Protein AF-A0A951KJG9-F1 (afdb_monomer_lite)

Sequence (365 aa):
MRLKTPIVCTVLLSSAVAAAVAQDVPLSPLSPQRLKRLQRDRERQTTRWVNFENRVQSVSNSPQRGFELALFYAVTHDQTRGREAVDWLATHPCDPLQTPAALAWTTDLLSAADRARIPACPPVPEPETPIDSLKAGAFRDPRALYLACEYLIATRPSRRTDLRETAPQFFSQLPVEFLLSLHPDQIEHPDWLTHIAALALVAVDPNLESSQFLQAWAIEDRQMLRDGPGVAYEFLWADPYLPGVGYQNLEPWSYDPSGRLFARANWDANACWISISTRGIEEQNCSPNWRAQPARFGRLNLIPMVRRCEDLPPIDPAQTVVLWRLLPGQSVTYSDGKQRHSEAADAAGLLRLSASARGKVCMSS

Structure (mmCIF, N/CA/C/O backbone):
data_AF-A0A951KJG9-F1
#
_entry.id   AF-A0A951KJG9-F1
#
loop_
_atom_site.group_PDB
_atom_site.id
_atom_site.type_symbol
_atom_site.label_atom_id
_atom_site.label_alt_id
_atom_site.label_comp_id
_atom_site.label_asym_id
_atom_site.label_entity_id
_atom_site.label_seq_id
_atom_site.pdbx_PDB_ins_code
_atom_site.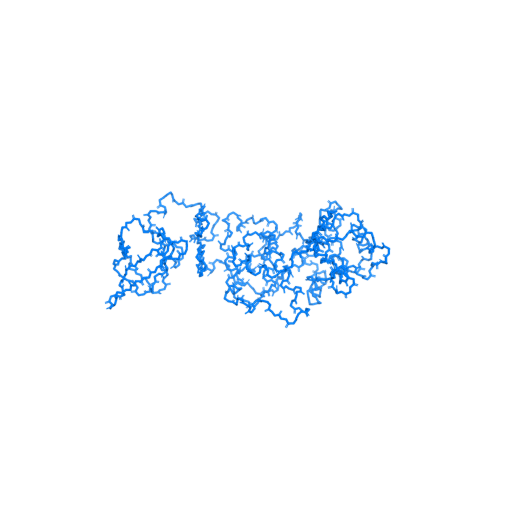Cartn_x
_atom_site.Cartn_y
_atom_site.Cartn_z
_atom_site.occupancy
_atom_site.B_iso_or_equiv
_atom_site.auth_seq_id
_atom_site.auth_comp_id
_atom_site.auth_asym_id
_atom_site.auth_atom_id
_atom_site.pdbx_PDB_model_num
ATOM 1 N N . MET A 1 1 ? -35.708 -56.182 -33.521 1.00 43.97 1 MET A N 1
ATOM 2 C CA . MET A 1 1 ? -34.538 -56.270 -32.621 1.00 43.97 1 MET A CA 1
ATOM 3 C C . MET A 1 1 ? -33.411 -55.427 -33.209 1.00 43.97 1 MET A C 1
ATOM 5 O O . MET A 1 1 ? -32.783 -55.862 -34.160 1.00 43.97 1 MET A O 1
ATOM 9 N N . ARG A 1 2 ? -33.262 -54.180 -32.744 1.00 29.39 2 ARG A N 1
ATOM 10 C CA . ARG A 1 2 ? -32.102 -53.284 -32.939 1.00 29.39 2 ARG A CA 1
ATOM 11 C C . ARG A 1 2 ? -32.368 -52.045 -32.080 1.00 29.39 2 ARG A C 1
ATOM 13 O O . ARG A 1 2 ? -33.197 -51.216 -32.444 1.00 29.39 2 ARG A O 1
ATOM 20 N N . LEU A 1 3 ? -31.735 -51.986 -30.908 1.00 31.42 3 LEU A N 1
ATOM 21 C CA . LEU A 1 3 ? -31.694 -50.780 -30.086 1.00 31.42 3 LEU A CA 1
ATOM 22 C C . LEU A 1 3 ? -30.944 -49.692 -30.867 1.00 31.42 3 LEU A C 1
ATOM 24 O O . LEU A 1 3 ? -29.846 -49.942 -31.360 1.00 31.42 3 LEU A O 1
ATOM 28 N N . LYS A 1 4 ? -31.540 -48.503 -30.990 1.00 31.19 4 LYS A N 1
ATOM 29 C CA . LYS A 1 4 ? -30.839 -47.285 -31.407 1.00 31.19 4 LYS A CA 1
ATOM 30 C C . LYS A 1 4 ? -30.515 -46.479 -30.152 1.00 31.19 4 LYS A C 1
ATOM 32 O O . LYS A 1 4 ? -31.411 -46.040 -29.441 1.00 31.19 4 LYS A O 1
ATOM 37 N N . THR A 1 5 ? -29.224 -46.353 -29.894 1.00 33.94 5 THR A N 1
ATOM 38 C CA . THR A 1 5 ? -28.575 -45.525 -28.875 1.00 33.94 5 THR A CA 1
ATOM 39 C C . THR A 1 5 ? -28.940 -44.046 -29.060 1.00 33.94 5 THR A C 1
ATOM 41 O O . THR A 1 5 ? -29.013 -43.603 -30.210 1.00 33.94 5 THR A O 1
ATOM 44 N N . PRO A 1 6 ? -29.136 -43.251 -27.991 1.00 32.25 6 PRO A N 1
ATOM 45 C CA . PRO A 1 6 ? -29.237 -41.807 -28.130 1.00 32.25 6 PRO A CA 1
ATOM 46 C C . PRO A 1 6 ? -27.842 -41.198 -28.321 1.00 32.25 6 PRO A C 1
ATOM 48 O O . PRO A 1 6 ? -26.872 -41.571 -27.663 1.00 32.25 6 PRO A O 1
ATOM 51 N N . ILE A 1 7 ? -27.770 -40.261 -29.261 1.00 32.03 7 ILE A N 1
ATOM 52 C CA . ILE A 1 7 ? -26.611 -39.426 -29.560 1.00 32.03 7 ILE A CA 1
ATOM 53 C C . ILE A 1 7 ? -26.394 -38.490 -28.367 1.00 32.03 7 ILE A C 1
ATOM 55 O O . ILE A 1 7 ? -27.246 -37.657 -28.061 1.00 32.03 7 ILE A O 1
ATOM 59 N N . VAL A 1 8 ? -25.256 -38.637 -27.690 1.00 30.00 8 VAL A N 1
ATOM 60 C CA . VAL A 1 8 ? -24.757 -37.649 -26.731 1.00 30.00 8 VAL A CA 1
ATOM 61 C C . VAL A 1 8 ? -24.315 -36.430 -27.535 1.00 30.00 8 VAL A C 1
ATOM 63 O O . VAL A 1 8 ? -23.373 -36.495 -28.323 1.00 30.00 8 VAL A O 1
ATOM 66 N N . CYS A 1 9 ? -25.039 -35.327 -27.370 1.00 24.61 9 CYS A N 1
ATOM 67 C CA . CYS A 1 9 ? -24.703 -34.035 -27.947 1.00 24.61 9 CYS A CA 1
ATOM 68 C C . CYS A 1 9 ? -23.589 -33.406 -27.097 1.00 24.61 9 CYS A C 1
ATOM 70 O O . CYS A 1 9 ? -23.850 -32.649 -26.164 1.00 24.61 9 CYS A O 1
ATOM 72 N N . THR A 1 10 ? -22.340 -33.771 -27.379 1.00 27.23 10 THR A N 1
ATOM 73 C CA . THR A 1 10 ? -21.164 -33.094 -26.829 1.00 27.23 10 THR A CA 1
ATOM 74 C C . THR A 1 10 ? -21.111 -31.692 -27.429 1.00 27.23 10 THR A C 1
ATOM 76 O O . THR A 1 10 ? -20.807 -31.524 -28.609 1.00 27.23 10 THR A O 1
ATOM 79 N N . VAL A 1 11 ? -21.450 -30.681 -26.630 1.00 26.23 11 VAL A N 1
ATOM 80 C CA . VAL A 1 11 ? -21.273 -29.273 -26.995 1.00 26.23 11 VAL A CA 1
ATOM 81 C C . VAL A 1 11 ? -19.772 -29.000 -27.093 1.00 26.23 11 VAL A C 1
ATOM 83 O O . VAL A 1 11 ? -19.089 -28.783 -26.097 1.00 26.23 11 VAL A O 1
ATOM 86 N N . LEU A 1 12 ? -19.254 -29.040 -28.319 1.00 26.58 12 LEU A N 1
ATOM 87 C CA . LEU A 1 12 ? -17.978 -28.443 -28.691 1.00 26.58 12 LEU A CA 1
ATOM 88 C C . LEU A 1 12 ? -18.158 -26.920 -28.710 1.00 26.58 12 LEU A C 1
ATOM 90 O O . LEU A 1 12 ? -18.423 -26.329 -29.753 1.00 26.58 12 LEU A O 1
ATOM 94 N N . LEU A 1 13 ? -18.005 -26.276 -27.553 1.00 26.02 13 LEU A N 1
ATOM 95 C CA . LEU A 1 13 ? -17.667 -24.852 -27.487 1.00 26.02 13 LEU A CA 1
ATOM 96 C C . LEU A 1 13 ? -16.174 -24.727 -27.794 1.00 26.02 13 LEU A C 1
ATOM 98 O O . LEU A 1 13 ? -15.324 -24.655 -26.911 1.00 26.02 13 LEU A O 1
ATOM 102 N N . SER A 1 14 ? -15.861 -24.809 -29.085 1.00 24.05 14 SER A N 1
ATOM 103 C CA . SER A 1 14 ? -14.525 -24.563 -29.598 1.00 24.05 14 SER A CA 1
ATOM 104 C C . SER A 1 14 ? -14.342 -23.066 -29.843 1.00 24.05 14 SER A C 1
ATOM 106 O O . SER A 1 14 ? -15.096 -22.454 -30.592 1.00 24.05 14 SER A O 1
ATOM 108 N N . SER A 1 15 ? -13.319 -22.521 -29.185 1.00 35.41 15 SER A N 1
ATOM 109 C CA . SER A 1 15 ? -12.346 -21.584 -29.755 1.00 35.41 15 SER A CA 1
ATOM 110 C C . SER A 1 15 ? -12.888 -20.393 -30.564 1.00 35.41 15 SER A C 1
ATOM 112 O O . SER A 1 15 ? -12.867 -20.376 -31.789 1.00 35.41 15 SER A O 1
ATOM 114 N N . ALA A 1 16 ? -13.236 -19.315 -29.858 1.00 26.83 16 ALA A N 1
ATOM 115 C CA . ALA A 1 16 ? -13.360 -17.986 -30.460 1.00 26.83 16 ALA A CA 1
ATOM 116 C C . ALA A 1 16 ? -12.784 -16.867 -29.575 1.00 26.83 16 ALA A C 1
ATOM 118 O O . ALA A 1 16 ? -13.313 -15.769 -29.570 1.00 26.83 16 ALA A O 1
ATOM 119 N N . VAL A 1 17 ? -11.695 -17.119 -28.837 1.00 31.39 17 VAL A N 1
ATOM 120 C CA . VAL A 1 17 ? -10.827 -16.050 -28.291 1.00 31.39 17 VAL A CA 1
ATOM 121 C C . VAL A 1 17 ? -9.373 -16.542 -28.264 1.00 31.39 17 VAL A C 1
ATOM 123 O O . VAL A 1 17 ? -8.725 -16.625 -27.232 1.00 31.39 17 VAL A O 1
ATOM 126 N N . ALA A 1 18 ? -8.863 -16.948 -29.426 1.00 29.02 18 ALA A N 1
ATOM 127 C CA . ALA A 1 18 ? -7.430 -17.193 -29.639 1.00 29.02 18 ALA A CA 1
ATOM 128 C C . ALA A 1 18 ? -6.847 -16.250 -30.711 1.00 29.02 18 ALA A C 1
ATOM 130 O O . ALA A 1 18 ? -5.738 -16.452 -31.190 1.00 29.02 18 ALA A O 1
ATOM 131 N N . ALA A 1 19 ? -7.591 -15.204 -31.086 1.00 25.50 19 ALA A N 1
ATOM 132 C CA . ALA A 1 19 ? -7.253 -14.298 -32.184 1.00 25.50 19 ALA A CA 1
ATOM 133 C C . ALA A 1 19 ? -7.416 -12.810 -31.816 1.00 25.50 19 ALA A C 1
ATOM 135 O O . ALA A 1 19 ? -7.799 -12.008 -32.658 1.00 25.50 19 ALA A O 1
ATOM 136 N N . ALA A 1 20 ? -7.116 -12.435 -30.568 1.00 26.22 20 ALA A N 1
ATOM 137 C CA . ALA A 1 20 ? -6.990 -11.025 -30.168 1.00 26.22 20 ALA A CA 1
ATOM 138 C C . ALA A 1 20 ? -5.601 -10.667 -29.603 1.00 26.22 20 ALA A C 1
ATOM 140 O O . ALA A 1 20 ? -5.279 -9.497 -29.439 1.00 26.22 20 ALA A O 1
ATOM 141 N N . VAL A 1 21 ? -4.712 -11.646 -29.406 1.00 32.94 21 VAL A N 1
ATOM 142 C CA . VAL A 1 21 ? -3.353 -11.423 -28.866 1.00 32.94 21 VAL A CA 1
ATOM 143 C C . VAL A 1 21 ? -2.357 -10.879 -29.907 1.00 32.94 21 VAL A C 1
ATOM 145 O O . VAL A 1 21 ? -1.147 -10.974 -29.728 1.00 32.94 21 VAL A O 1
ATOM 148 N N . ALA A 1 22 ? -2.854 -10.324 -31.018 1.00 31.11 22 ALA A N 1
ATOM 149 C CA . ALA A 1 22 ? -2.031 -9.875 -32.139 1.00 31.11 22 ALA A CA 1
ATOM 150 C C . ALA A 1 22 ? -2.258 -8.416 -32.580 1.00 31.11 22 ALA A C 1
ATOM 152 O O . ALA A 1 22 ? -1.511 -7.967 -33.449 1.00 31.11 22 ALA A O 1
ATOM 153 N N . GLN A 1 23 ? -3.221 -7.661 -32.023 1.00 32.28 23 GLN A N 1
ATOM 154 C CA . GLN A 1 23 ? -3.463 -6.269 -32.460 1.00 32.28 23 GLN A CA 1
ATOM 155 C C . GLN A 1 23 ? -3.840 -5.231 -31.388 1.00 32.28 23 GLN A C 1
ATOM 157 O O . GLN A 1 23 ? -3.863 -4.051 -31.728 1.00 32.28 23 GLN A O 1
ATOM 162 N N . ASP A 1 24 ? -4.018 -5.584 -30.114 1.00 39.53 24 ASP A N 1
ATOM 163 C CA . ASP A 1 24 ? -4.216 -4.576 -29.065 1.00 39.53 24 ASP A CA 1
ATOM 164 C C . ASP A 1 24 ? -2.903 -4.296 -28.329 1.00 39.53 24 ASP A C 1
ATOM 166 O O . ASP A 1 24 ? -2.225 -5.208 -27.855 1.00 39.53 24 ASP A O 1
ATOM 170 N N . VAL A 1 25 ? -2.516 -3.018 -28.299 1.00 42.66 25 VAL A N 1
ATOM 171 C CA . VAL A 1 25 ? -1.304 -2.496 -27.648 1.00 42.66 25 VAL A CA 1
ATOM 172 C C . VAL A 1 25 ? -1.139 -3.153 -26.271 1.00 42.66 25 VAL A C 1
ATOM 174 O O . VAL A 1 25 ? -2.082 -3.085 -25.475 1.00 42.66 25 VAL A O 1
ATOM 177 N N . PRO A 1 26 ? 0.017 -3.773 -25.955 1.00 52.66 26 PRO A N 1
ATOM 178 C CA . PRO A 1 26 ? 0.187 -4.396 -24.655 1.00 52.66 26 PRO A CA 1
ATOM 179 C C . PRO A 1 26 ? 0.006 -3.325 -23.580 1.00 52.66 26 PRO A C 1
ATOM 181 O O . PRO A 1 26 ? 0.530 -2.215 -23.707 1.00 52.66 26 PRO A O 1
ATOM 184 N N . LEU A 1 27 ? -0.783 -3.652 -22.556 1.00 65.19 27 LEU A N 1
ATOM 185 C CA . LEU A 1 27 ? -1.045 -2.801 -21.402 1.00 65.19 27 LEU A CA 1
ATOM 186 C C . LEU A 1 27 ? 0.298 -2.329 -20.826 1.00 65.19 27 LEU A C 1
ATOM 188 O O . LEU A 1 27 ? 1.013 -3.089 -20.184 1.00 65.19 27 LEU A O 1
ATOM 192 N N . SER A 1 28 ? 0.673 -1.087 -21.133 1.00 77.81 28 SER A N 1
ATOM 193 C CA . SER A 1 28 ? 1.958 -0.521 -20.736 1.00 77.81 28 SER A CA 1
ATOM 194 C C . SER A 1 28 ? 1.753 0.336 -19.495 1.00 77.81 28 SER A C 1
ATOM 196 O O . SER A 1 28 ? 1.057 1.356 -19.573 1.00 77.81 28 SER A O 1
ATOM 198 N N . PRO A 1 29 ? 2.412 0.020 -18.369 1.00 82.12 29 PRO A N 1
ATOM 199 C CA . PRO A 1 29 ? 2.438 0.917 -17.226 1.00 82.12 29 PRO A CA 1
ATOM 200 C C . PRO A 1 29 ? 3.279 2.174 -17.488 1.00 82.12 29 PRO A C 1
ATOM 202 O O . PRO A 1 29 ? 3.424 2.996 -16.594 1.00 82.12 29 PRO A O 1
ATOM 205 N N . LEU A 1 30 ? 3.837 2.393 -18.681 1.00 90.00 30 LEU A N 1
ATOM 206 C CA . LEU A 1 30 ? 4.631 3.579 -19.003 1.00 90.00 30 LEU A CA 1
ATOM 207 C C . LEU A 1 30 ? 3.835 4.553 -19.878 1.00 90.00 30 LEU A C 1
ATOM 209 O O . LEU A 1 30 ? 3.855 4.479 -21.105 1.00 90.00 30 LEU A O 1
ATOM 213 N N . SER A 1 31 ? 3.131 5.491 -19.240 1.00 89.31 31 SER A N 1
ATOM 214 C CA . SER A 1 31 ? 2.456 6.580 -19.956 1.00 89.31 31 SER A CA 1
ATOM 215 C C . SER A 1 31 ? 3.471 7.579 -20.538 1.00 89.31 31 SER A C 1
ATOM 217 O O . SER A 1 31 ? 4.578 7.703 -20.005 1.00 89.31 31 SER A O 1
ATOM 219 N N . PRO A 1 32 ? 3.108 8.378 -21.563 1.00 91.00 32 PRO A N 1
ATOM 220 C CA . PRO A 1 32 ? 3.996 9.416 -22.097 1.00 91.00 32 PRO A CA 1
ATOM 221 C C . PRO A 1 32 ? 4.465 10.425 -21.037 1.00 91.00 32 PRO A C 1
ATOM 223 O O . PRO A 1 32 ? 5.607 10.878 -21.057 1.00 91.00 32 PRO A O 1
ATOM 226 N N . GLN A 1 33 ? 3.592 10.757 -20.079 1.00 91.81 33 GLN A N 1
ATOM 227 C CA . GLN A 1 33 ? 3.932 11.638 -18.959 1.00 91.81 33 GLN A CA 1
ATOM 228 C C . GLN A 1 33 ? 4.970 10.991 -18.033 1.00 91.81 33 GLN A C 1
ATOM 230 O O . GLN A 1 33 ? 5.955 11.639 -17.679 1.00 91.81 33 GLN A O 1
ATOM 235 N N . ARG A 1 34 ? 4.784 9.707 -17.691 1.00 94.38 34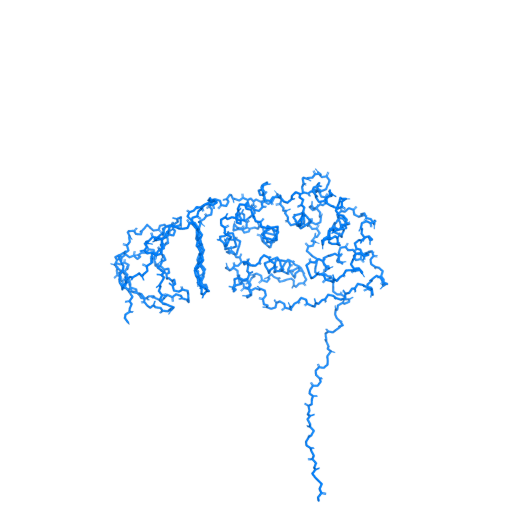 ARG A N 1
ATOM 236 C CA . ARG A 1 34 ? 5.726 8.950 -16.858 1.00 94.38 34 ARG A CA 1
ATOM 237 C C . ARG A 1 34 ? 7.074 8.803 -17.558 1.00 94.38 34 ARG A C 1
ATOM 239 O O . ARG A 1 34 ? 8.088 9.112 -16.948 1.00 94.38 34 ARG A O 1
ATOM 246 N N . LEU A 1 35 ? 7.097 8.453 -18.844 1.00 96.12 35 LEU A N 1
ATOM 247 C CA . LEU A 1 35 ? 8.337 8.382 -19.624 1.00 96.12 35 LEU A CA 1
ATOM 248 C C . LEU A 1 35 ? 9.099 9.714 -19.614 1.00 96.12 35 LEU A C 1
ATOM 250 O O . LEU A 1 35 ? 10.293 9.738 -19.329 1.00 96.12 35 LEU A O 1
ATOM 254 N N . LYS A 1 36 ? 8.404 10.835 -19.838 1.00 96.88 36 LYS A N 1
ATOM 255 C CA . LYS A 1 36 ? 9.021 12.168 -19.794 1.00 96.88 36 LYS A CA 1
ATOM 256 C C . LYS A 1 36 ? 9.608 12.500 -18.417 1.00 96.88 36 LYS A C 1
ATOM 258 O O . LYS A 1 36 ? 10.643 13.161 -18.343 1.00 96.88 36 LYS A O 1
ATOM 263 N N . ARG A 1 37 ? 8.968 12.059 -17.327 1.00 96.94 37 ARG A N 1
ATOM 264 C CA . ARG A 1 37 ? 9.523 12.174 -15.966 1.00 96.94 37 ARG A CA 1
ATOM 265 C C . ARG A 1 37 ? 10.816 11.366 -15.837 1.00 96.94 37 ARG A C 1
ATOM 267 O O . ARG A 1 37 ? 11.824 11.936 -15.439 1.00 96.94 37 ARG A O 1
ATOM 274 N N . LEU A 1 38 ? 10.813 10.095 -16.239 1.00 98.38 38 LEU A N 1
ATOM 275 C CA . LEU A 1 38 ? 11.998 9.227 -16.165 1.00 98.38 38 LEU A CA 1
ATOM 276 C C . LEU A 1 38 ? 13.178 9.773 -16.983 1.00 98.38 38 LEU A C 1
ATOM 278 O O . LEU A 1 38 ? 14.316 9.760 -16.522 1.00 98.38 38 LEU A O 1
ATOM 282 N N . GLN A 1 39 ? 12.909 10.307 -18.177 1.00 98.31 39 GLN A N 1
ATOM 283 C CA . GLN A 1 39 ? 13.920 10.960 -19.013 1.00 98.31 39 GLN A CA 1
ATOM 284 C C . GLN A 1 39 ? 14.532 12.182 -18.318 1.00 98.31 39 GLN A C 1
ATOM 286 O O . GLN A 1 39 ? 15.749 12.344 -18.323 1.00 98.31 39 GLN A O 1
ATOM 291 N N . ARG A 1 40 ? 13.716 13.002 -17.645 1.00 97.88 40 ARG A N 1
ATOM 292 C CA . ARG A 1 40 ? 14.214 14.124 -16.834 1.00 97.88 40 ARG A CA 1
ATOM 293 C C . ARG A 1 40 ? 15.036 13.659 -15.639 1.00 97.88 40 ARG A C 1
ATOM 295 O O . ARG A 1 40 ? 16.029 14.299 -15.309 1.00 97.88 40 ARG A O 1
ATOM 302 N N . ASP A 1 41 ? 14.636 12.572 -14.988 1.00 97.88 41 ASP A N 1
ATOM 303 C CA . ASP A 1 41 ? 15.382 12.013 -13.859 1.00 97.88 41 ASP A CA 1
ATOM 304 C C . ASP A 1 41 ? 16.767 11.510 -14.305 1.00 97.88 41 ASP A C 1
ATOM 306 O O . ASP A 1 41 ? 17.751 11.736 -13.599 1.00 97.88 41 ASP A O 1
ATOM 310 N N . ARG A 1 42 ? 16.867 10.948 -15.518 1.00 98.12 42 ARG A N 1
ATOM 311 C CA . ARG A 1 42 ? 18.144 10.666 -16.190 1.00 98.12 42 ARG A CA 1
ATOM 312 C C . ARG A 1 42 ? 18.944 11.933 -16.478 1.00 98.12 42 ARG A C 1
ATOM 314 O O . ARG A 1 42 ? 20.112 12.004 -16.110 1.00 98.12 42 ARG A O 1
ATOM 321 N N . GLU A 1 43 ? 18.357 12.929 -17.139 1.00 98.06 43 GLU A N 1
ATOM 322 C CA . GLU A 1 43 ? 19.048 14.191 -17.469 1.00 98.06 43 GLU A CA 1
ATOM 323 C C . GLU A 1 43 ? 19.622 14.875 -16.219 1.00 98.06 43 GLU A C 1
ATOM 325 O O . GLU A 1 43 ? 20.707 15.449 -16.257 1.00 98.06 43 GLU A O 1
ATOM 330 N N . ARG A 1 44 ? 18.902 14.777 -15.097 1.00 97.69 44 ARG A N 1
ATOM 331 C CA . ARG A 1 44 ? 19.285 15.338 -13.796 1.00 97.69 44 ARG A CA 1
ATOM 332 C C . ARG A 1 44 ? 20.209 14.446 -12.976 1.00 97.69 44 ARG A C 1
ATOM 334 O O . ARG A 1 44 ? 20.652 14.894 -11.923 1.00 97.69 44 ARG A O 1
ATOM 341 N N . GLN A 1 45 ? 20.469 13.215 -13.419 1.00 98.00 45 GLN A N 1
ATOM 342 C CA . GLN A 1 45 ? 21.266 12.232 -12.683 1.00 98.00 45 GLN A CA 1
ATOM 343 C C . GLN A 1 45 ? 20.759 12.043 -11.245 1.00 98.00 45 GLN A C 1
ATOM 345 O O . GLN A 1 45 ? 21.523 12.088 -10.282 1.00 98.00 45 GLN A O 1
ATOM 350 N N . THR A 1 46 ? 19.443 11.876 -11.081 1.00 97.94 46 THR A N 1
ATOM 351 C CA . THR A 1 46 ? 18.869 11.645 -9.747 1.00 97.94 46 THR A CA 1
ATOM 352 C C . THR A 1 46 ? 19.399 10.343 -9.149 1.00 97.94 46 THR A C 1
ATOM 354 O O . THR A 1 46 ? 19.742 9.409 -9.874 1.00 97.94 46 THR A O 1
ATOM 357 N N . THR A 1 47 ? 19.407 10.230 -7.819 1.00 97.62 47 THR A N 1
ATOM 358 C CA . THR A 1 47 ? 19.847 9.007 -7.125 1.00 97.62 47 THR A CA 1
ATOM 359 C C . THR A 1 47 ? 19.140 7.754 -7.649 1.00 97.62 47 THR A C 1
ATOM 361 O O . THR A 1 47 ? 19.785 6.736 -7.871 1.00 97.62 47 THR A O 1
ATOM 364 N N . ARG A 1 48 ? 17.830 7.832 -7.922 1.00 97.69 48 ARG A N 1
ATOM 365 C CA . ARG A 1 48 ? 17.050 6.705 -8.465 1.00 97.69 48 ARG A CA 1
ATOM 366 C C . ARG A 1 48 ? 17.490 6.310 -9.871 1.00 97.69 48 ARG A C 1
ATOM 368 O O . ARG A 1 48 ? 17.596 5.118 -10.147 1.00 97.69 48 ARG A O 1
ATOM 375 N N . TRP A 1 49 ? 17.786 7.287 -10.734 1.00 98.25 49 TRP A N 1
ATOM 376 C CA . TRP A 1 49 ? 18.382 7.005 -12.040 1.00 98.25 49 TRP A CA 1
ATOM 377 C C . TRP A 1 49 ? 19.738 6.316 -11.883 1.00 98.25 49 TRP A C 1
ATOM 379 O O . TRP A 1 49 ? 19.947 5.267 -12.477 1.00 98.25 49 TRP A O 1
ATOM 389 N N . VAL A 1 50 ? 20.630 6.865 -11.054 1.00 98.50 50 VAL A N 1
ATOM 390 C CA . VAL A 1 50 ? 21.982 6.320 -10.856 1.00 98.50 50 VAL A CA 1
ATOM 391 C C . VAL A 1 50 ? 21.929 4.892 -10.303 1.00 98.50 50 VAL A C 1
ATOM 393 O O . VAL A 1 50 ? 22.631 4.019 -10.807 1.00 98.50 50 VAL A O 1
ATOM 396 N N . ASN A 1 51 ? 21.061 4.612 -9.326 1.00 98.12 51 ASN A N 1
ATOM 397 C CA . ASN A 1 51 ? 20.857 3.256 -8.800 1.00 98.12 51 ASN A CA 1
ATOM 398 C C . ASN A 1 51 ? 20.389 2.293 -9.905 1.00 98.12 51 ASN A C 1
ATOM 400 O O . ASN A 1 51 ? 20.925 1.192 -10.049 1.00 98.12 51 ASN A O 1
ATOM 404 N N . PHE A 1 52 ? 19.410 2.715 -10.712 1.00 98.62 52 PHE A N 1
ATOM 405 C CA . PHE A 1 52 ? 18.883 1.915 -11.815 1.00 98.62 52 PHE A CA 1
ATOM 406 C C . PHE A 1 52 ? 19.920 1.672 -12.919 1.00 98.62 52 PHE A C 1
ATOM 408 O O . PHE A 1 52 ? 20.115 0.532 -13.340 1.00 98.62 52 PHE A O 1
ATOM 415 N N . GLU A 1 53 ? 20.628 2.711 -13.351 1.00 98.56 53 GLU A N 1
ATOM 416 C CA . GLU A 1 53 ? 21.692 2.622 -14.348 1.00 98.56 53 GLU A CA 1
ATOM 417 C C . GLU A 1 53 ? 22.816 1.691 -13.878 1.00 98.56 53 GLU A C 1
ATOM 419 O O . GLU A 1 53 ? 23.195 0.767 -14.602 1.00 98.56 53 GLU A O 1
ATOM 424 N N . ASN A 1 54 ? 23.276 1.851 -12.634 1.00 98.31 54 ASN A N 1
ATOM 425 C CA . ASN A 1 54 ? 24.276 0.970 -12.037 1.00 98.31 54 ASN A CA 1
ATOM 426 C C . ASN A 1 54 ? 23.806 -0.486 -12.028 1.00 98.31 54 ASN A C 1
ATOM 428 O O . ASN A 1 54 ? 24.582 -1.384 -12.361 1.00 98.31 54 ASN A O 1
ATOM 432 N N . ARG A 1 55 ? 22.535 -0.747 -11.700 1.00 97.56 55 ARG A N 1
ATOM 433 C CA . ARG A 1 55 ? 21.967 -2.101 -11.728 1.00 97.56 55 ARG A CA 1
ATOM 434 C C . ARG A 1 55 ? 21.980 -2.700 -13.133 1.00 97.56 55 ARG A C 1
ATOM 436 O O . ARG A 1 55 ? 22.426 -3.834 -13.306 1.00 97.56 55 ARG A O 1
ATOM 443 N N . VAL A 1 56 ? 21.558 -1.937 -14.142 1.00 97.81 56 VAL A N 1
ATOM 444 C CA . VAL A 1 56 ? 21.581 -2.374 -15.548 1.00 97.81 56 VAL A CA 1
ATOM 445 C C . VAL A 1 56 ? 23.009 -2.684 -16.010 1.00 97.81 56 VAL A C 1
ATOM 447 O O . VAL A 1 56 ? 23.222 -3.650 -16.747 1.00 97.81 56 VAL A O 1
ATOM 450 N N . GLN A 1 57 ? 23.998 -1.913 -15.564 1.00 96.44 57 GLN A N 1
ATOM 451 C CA . GLN A 1 57 ? 25.394 -2.100 -15.960 1.00 96.44 57 GLN A CA 1
ATOM 452 C C . GLN A 1 57 ? 26.090 -3.257 -15.229 1.00 96.44 57 GLN A C 1
ATOM 454 O O . GLN A 1 57 ? 26.897 -3.957 -15.839 1.00 96.44 57 GLN A O 1
ATOM 459 N N . SER A 1 58 ? 25.787 -3.473 -13.947 1.00 95.50 58 SER A N 1
ATOM 460 C CA . SER A 1 58 ? 26.560 -4.375 -13.079 1.00 95.50 58 SER A CA 1
ATOM 461 C C . SER A 1 58 ? 25.934 -5.753 -12.844 1.00 95.50 58 SER A C 1
ATOM 463 O O . SER A 1 58 ? 26.659 -6.686 -12.502 1.00 95.50 58 SER A O 1
ATOM 465 N N . VAL A 1 59 ? 24.621 -5.921 -13.047 1.00 94.62 59 VAL A N 1
ATOM 466 C CA . VAL A 1 59 ? 23.900 -7.162 -12.700 1.00 94.62 59 VAL A CA 1
ATOM 467 C C . VAL A 1 59 ? 23.326 -7.840 -13.947 1.00 94.62 59 VAL A C 1
ATOM 469 O O . VAL A 1 59 ? 22.167 -7.649 -14.317 1.00 94.62 59 VAL A O 1
ATOM 472 N N . SER A 1 60 ? 24.136 -8.662 -14.617 1.00 92.50 60 SER A N 1
ATOM 473 C CA . SER A 1 60 ? 23.741 -9.349 -15.858 1.00 92.50 60 SER A CA 1
ATOM 474 C C . SER A 1 60 ? 22.814 -10.554 -15.649 1.00 92.50 60 SER A C 1
ATOM 476 O O . SER A 1 60 ? 22.038 -10.881 -16.542 1.00 92.50 60 SER A O 1
ATOM 478 N N . ASN A 1 61 ? 22.848 -11.190 -14.475 1.00 92.81 61 ASN A N 1
ATOM 479 C CA . ASN A 1 61 ? 22.060 -12.379 -14.124 1.00 92.81 61 ASN A CA 1
ATOM 480 C C . ASN A 1 61 ? 20.809 -12.060 -13.281 1.00 92.81 61 ASN A C 1
ATOM 482 O O . ASN A 1 61 ? 20.339 -12.907 -12.520 1.00 92.81 61 ASN A O 1
ATOM 486 N N . SER A 1 62 ? 20.281 -10.837 -13.383 1.00 94.00 62 SER A N 1
ATOM 487 C CA . SER A 1 62 ? 19.076 -10.436 -12.654 1.00 94.00 62 SER A CA 1
ATOM 488 C C . SER A 1 62 ? 17.864 -11.293 -13.065 1.00 94.00 62 SER A C 1
ATOM 490 O O . SER A 1 62 ? 17.624 -11.478 -14.261 1.00 94.00 62 SER A O 1
ATOM 492 N N . PRO A 1 63 ? 17.021 -11.751 -12.119 1.00 92.19 63 PRO A N 1
ATOM 493 C CA . PRO A 1 63 ? 15.737 -12.374 -12.455 1.00 92.19 63 PRO A CA 1
ATOM 494 C C . PRO A 1 63 ? 14.755 -11.377 -13.097 1.00 92.19 63 PRO A C 1
ATOM 496 O O . PRO A 1 63 ? 13.729 -11.780 -13.637 1.00 92.19 63 PRO A O 1
ATOM 499 N N . GLN A 1 64 ? 15.069 -10.077 -13.028 1.00 94.44 64 GLN A N 1
ATOM 500 C CA . GLN A 1 64 ? 14.284 -8.981 -13.590 1.00 94.44 64 GLN A CA 1
ATOM 501 C C . GLN A 1 64 ? 14.916 -8.399 -14.870 1.00 94.44 64 GLN A C 1
ATOM 503 O O . GLN A 1 64 ? 14.561 -7.306 -15.312 1.00 94.44 64 GLN A O 1
ATOM 508 N N . ARG A 1 65 ? 15.900 -9.099 -15.458 1.00 96.19 65 ARG A N 1
ATOM 509 C CA . ARG A 1 65 ? 16.806 -8.525 -16.461 1.00 96.19 65 ARG A CA 1
ATOM 510 C C . ARG A 1 65 ? 16.098 -8.030 -17.721 1.00 96.19 65 ARG A C 1
ATOM 512 O O . ARG A 1 65 ? 16.427 -6.950 -18.203 1.00 96.19 65 ARG A O 1
ATOM 519 N N . GLY A 1 66 ? 15.130 -8.783 -18.247 1.00 95.38 66 GLY A N 1
ATOM 520 C CA . GLY A 1 66 ? 14.376 -8.366 -19.434 1.00 95.38 66 GLY A CA 1
ATOM 521 C C . GLY A 1 66 ? 13.613 -7.060 -19.212 1.00 95.38 66 GLY A C 1
ATOM 522 O O . GLY A 1 66 ? 13.672 -6.159 -20.048 1.00 95.38 66 GLY A O 1
ATOM 523 N N . PHE A 1 67 ? 12.959 -6.926 -18.055 1.00 96.06 67 PHE A N 1
ATOM 524 C CA . PHE A 1 67 ? 12.252 -5.708 -17.661 1.00 96.06 67 PHE A CA 1
ATOM 525 C C . PHE A 1 67 ? 13.204 -4.523 -17.453 1.00 96.06 67 PHE A C 1
ATOM 527 O O . PHE A 1 67 ? 12.958 -3.435 -17.971 1.00 96.06 67 PHE A O 1
ATOM 534 N N . GLU A 1 68 ? 14.316 -4.738 -16.744 1.00 98.12 68 GLU A N 1
ATOM 535 C CA . GLU A 1 68 ? 15.352 -3.726 -16.504 1.00 98.12 68 GLU A CA 1
ATOM 536 C C . GLU A 1 68 ? 15.905 -3.156 -17.815 1.00 98.12 68 GLU A C 1
ATOM 538 O O . GLU A 1 68 ? 15.949 -1.941 -18.003 1.00 98.12 68 GLU A O 1
ATOM 543 N N . LEU A 1 69 ? 16.290 -4.033 -18.744 1.00 98.38 69 LEU A N 1
ATOM 544 C CA . LEU A 1 69 ? 16.829 -3.647 -20.044 1.00 98.38 69 LEU A CA 1
ATOM 545 C C . LEU A 1 69 ? 15.795 -2.922 -20.909 1.00 98.38 69 LEU A C 1
ATOM 547 O O . LEU A 1 69 ? 16.120 -1.912 -21.533 1.00 98.38 69 LEU A O 1
ATOM 551 N N . ALA A 1 70 ? 14.548 -3.401 -20.923 1.00 98.06 70 ALA A N 1
ATOM 552 C CA . ALA A 1 70 ? 13.471 -2.776 -21.682 1.00 98.06 70 ALA A CA 1
ATOM 553 C C . ALA A 1 70 ? 13.127 -1.375 -21.148 1.00 98.06 70 ALA A C 1
ATOM 555 O O . ALA A 1 70 ? 12.949 -0.446 -21.935 1.00 98.06 70 ALA A O 1
ATOM 556 N N . LEU A 1 71 ? 13.083 -1.191 -19.823 1.00 98.31 71 LEU A N 1
ATOM 557 C CA . LEU A 1 71 ? 12.867 0.127 -19.219 1.00 98.31 71 LEU A CA 1
ATOM 558 C C . LEU A 1 71 ? 14.034 1.072 -19.519 1.00 98.31 71 LEU A C 1
ATOM 560 O O . LEU A 1 71 ? 13.825 2.238 -19.855 1.00 98.31 71 LEU A O 1
ATOM 564 N N . PHE A 1 72 ? 15.267 0.565 -19.433 1.00 98.62 72 PHE A N 1
ATOM 565 C CA . PHE A 1 72 ? 16.459 1.340 -19.760 1.00 98.62 72 PHE A CA 1
ATOM 566 C C . PHE A 1 72 ? 16.430 1.786 -21.221 1.00 98.62 72 PHE A C 1
ATOM 568 O O . PHE A 1 72 ? 16.659 2.962 -21.507 1.00 98.62 72 PHE A O 1
ATOM 575 N N . TYR A 1 73 ? 16.073 0.885 -22.140 1.00 98.62 73 TYR A N 1
ATOM 576 C CA . TYR A 1 73 ? 15.854 1.206 -23.547 1.00 98.62 73 TYR A CA 1
ATOM 577 C C . TYR A 1 73 ? 14.788 2.290 -23.728 1.00 98.62 73 TYR A C 1
ATOM 579 O O . TYR A 1 73 ? 15.055 3.283 -24.397 1.00 98.62 73 TYR A O 1
ATOM 587 N N . ALA A 1 74 ? 13.623 2.160 -23.088 1.00 97.69 74 ALA A N 1
ATOM 588 C CA . ALA A 1 74 ? 12.544 3.138 -23.213 1.00 97.69 74 ALA A CA 1
ATOM 589 C C . ALA A 1 74 ? 12.988 4.561 -22.831 1.00 97.69 74 ALA A C 1
ATOM 591 O O . ALA A 1 74 ? 12.576 5.535 -23.458 1.00 97.69 74 ALA A O 1
ATOM 592 N N . VAL A 1 75 ? 13.846 4.687 -21.814 1.00 98.38 75 VAL A N 1
ATOM 593 C CA . VAL A 1 75 ? 14.336 5.979 -21.309 1.00 98.38 75 VAL A CA 1
ATOM 594 C C . VAL A 1 75 ? 15.540 6.508 -22.095 1.00 98.38 75 VAL A C 1
ATOM 596 O O . VAL A 1 75 ? 15.711 7.725 -22.21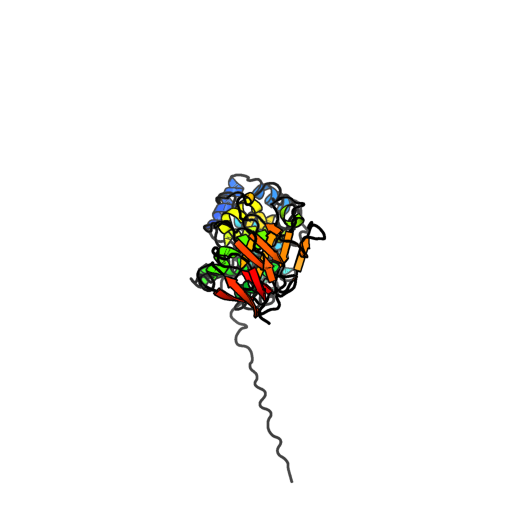2 1.00 98.38 75 VAL A O 1
ATOM 599 N N . THR A 1 76 ? 16.393 5.627 -22.624 1.00 98.44 76 THR A N 1
ATOM 600 C CA . THR A 1 76 ? 17.681 6.013 -23.231 1.00 98.44 76 THR A CA 1
ATOM 601 C C . THR A 1 76 ? 17.739 5.934 -24.746 1.00 98.44 76 THR A C 1
ATOM 603 O O . THR A 1 76 ? 18.576 6.610 -25.343 1.00 98.44 76 THR A O 1
ATOM 606 N N . HIS A 1 77 ? 16.872 5.123 -25.348 1.00 97.50 77 HIS A N 1
ATOM 607 C CA . HIS A 1 77 ? 16.955 4.644 -26.725 1.00 97.50 77 HIS A CA 1
ATOM 608 C C . HIS A 1 77 ? 18.258 3.891 -27.057 1.00 97.50 77 HIS A C 1
ATOM 610 O O . HIS A 1 77 ? 18.653 3.824 -28.223 1.00 97.50 77 HIS A O 1
ATOM 616 N N . ASP A 1 78 ? 18.922 3.291 -26.060 1.00 98.31 78 ASP A N 1
ATOM 617 C CA . ASP A 1 78 ? 20.086 2.424 -26.275 1.00 98.31 78 ASP A CA 1
ATOM 618 C C . ASP A 1 78 ? 19.677 1.115 -26.969 1.00 98.31 78 ASP A C 1
ATOM 620 O O . ASP A 1 78 ? 19.218 0.154 -26.345 1.00 98.31 78 ASP A O 1
ATOM 624 N N . GLN A 1 79 ? 19.875 1.087 -28.286 1.00 97.94 79 GLN A N 1
ATOM 625 C CA . GLN A 1 79 ? 19.540 -0.033 -29.166 1.00 97.94 79 GLN A CA 1
ATOM 626 C C . GLN A 1 79 ? 20.168 -1.360 -28.723 1.00 97.94 79 GLN A C 1
ATOM 628 O O . GLN A 1 79 ? 19.553 -2.413 -28.892 1.00 97.94 79 GLN A O 1
ATOM 633 N N . THR A 1 80 ? 21.365 -1.323 -28.130 1.00 97.88 80 THR A N 1
ATOM 634 C CA . THR A 1 80 ? 22.060 -2.530 -27.663 1.00 97.88 80 THR A CA 1
ATOM 635 C C . THR A 1 80 ? 21.288 -3.154 -26.511 1.00 97.88 80 THR A C 1
ATOM 637 O O . THR A 1 80 ? 20.945 -4.334 -26.554 1.00 97.88 80 THR A O 1
ATOM 640 N N . ARG A 1 81 ? 20.924 -2.341 -25.512 1.00 98.12 81 ARG A N 1
ATOM 641 C CA . ARG A 1 81 ? 20.147 -2.796 -24.349 1.00 98.12 81 ARG A CA 1
ATOM 642 C C . ARG A 1 81 ? 18.737 -3.222 -24.733 1.00 98.12 81 ARG A C 1
ATOM 644 O O . ARG A 1 81 ? 18.248 -4.224 -24.221 1.00 98.12 81 ARG A O 1
ATOM 651 N N . GLY A 1 82 ? 18.114 -2.519 -25.676 1.00 97.94 82 GLY A N 1
ATOM 652 C CA . GLY A 1 82 ? 16.819 -2.919 -26.219 1.00 97.94 82 GLY A CA 1
ATOM 653 C C . GLY A 1 82 ? 16.861 -4.290 -26.904 1.00 97.94 82 GLY A C 1
ATOM 654 O O . GLY A 1 82 ? 15.978 -5.115 -26.679 1.00 97.94 82 GLY A O 1
ATOM 655 N N . ARG A 1 83 ? 17.911 -4.584 -27.684 1.00 97.69 83 ARG A N 1
ATOM 656 C CA . ARG A 1 83 ? 18.106 -5.908 -28.299 1.00 97.69 83 ARG A CA 1
ATOM 657 C C . ARG A 1 83 ? 18.388 -7.002 -27.273 1.00 97.69 83 ARG A C 1
ATOM 659 O O . ARG A 1 83 ? 17.768 -8.057 -27.358 1.00 97.69 83 ARG A O 1
ATOM 666 N N . GLU A 1 84 ? 19.224 -6.730 -26.271 1.00 97.50 84 GLU A N 1
ATOM 667 C CA . GLU A 1 84 ? 19.438 -7.657 -25.150 1.00 97.50 84 GLU A CA 1
ATOM 668 C C . GLU A 1 84 ? 18.116 -7.994 -24.434 1.00 97.50 84 GLU A C 1
ATOM 670 O O . GLU A 1 84 ? 17.897 -9.146 -24.061 1.00 97.50 84 GLU A O 1
ATOM 675 N N . ALA A 1 85 ? 17.209 -7.020 -24.270 1.00 97.38 85 ALA A N 1
ATOM 676 C CA . ALA A 1 85 ? 15.887 -7.261 -23.690 1.00 97.38 85 ALA A CA 1
ATOM 677 C C . ALA A 1 85 ? 15.050 -8.217 -24.554 1.00 97.38 85 ALA A C 1
ATOM 679 O O . ALA A 1 85 ? 14.462 -9.161 -24.029 1.00 97.38 85 ALA A O 1
ATOM 680 N N . VAL A 1 86 ? 15.018 -8.002 -25.874 1.00 96.56 86 VAL A N 1
ATOM 681 C CA . VAL A 1 86 ? 14.303 -8.872 -26.826 1.00 96.56 86 VAL A CA 1
ATOM 682 C C . VAL A 1 86 ? 14.839 -10.305 -26.778 1.00 96.56 86 VAL A C 1
ATOM 684 O O . VAL A 1 86 ? 14.056 -11.251 -26.687 1.00 96.56 86 VAL A O 1
ATOM 687 N N . ASP A 1 87 ? 16.162 -10.476 -26.775 1.00 95.50 87 ASP A N 1
ATOM 688 C CA . ASP A 1 87 ? 16.790 -11.797 -26.678 1.00 95.50 87 ASP A CA 1
ATOM 689 C C . ASP A 1 87 ? 16.490 -12.481 -25.339 1.00 95.50 87 ASP A C 1
ATOM 691 O O . ASP A 1 87 ? 16.234 -13.691 -25.292 1.00 95.50 87 ASP A O 1
ATOM 695 N N . TRP A 1 88 ? 16.460 -11.713 -24.246 1.00 95.44 88 TRP A N 1
ATOM 696 C CA . TRP A 1 88 ? 16.071 -12.222 -22.935 1.00 95.44 88 TRP A CA 1
ATOM 697 C C . TRP A 1 88 ? 14.628 -12.743 -22.950 1.00 95.44 88 TRP A C 1
ATOM 699 O O . TRP A 1 88 ? 14.384 -13.880 -22.546 1.00 95.44 88 TRP A O 1
ATOM 709 N N . LEU A 1 89 ? 13.684 -11.966 -23.493 1.00 93.81 89 LEU A N 1
ATOM 710 C CA . LEU A 1 89 ? 12.270 -12.355 -23.602 1.00 93.81 89 LEU A CA 1
ATOM 711 C C . LEU A 1 89 ? 12.069 -13.615 -24.455 1.00 93.81 89 LEU A C 1
ATOM 713 O O . LEU A 1 89 ? 11.170 -14.403 -24.180 1.00 93.81 89 LEU A O 1
ATOM 717 N N . ALA A 1 90 ? 12.908 -13.829 -25.469 1.00 92.81 90 ALA A N 1
ATOM 718 C CA . ALA A 1 90 ? 12.851 -15.006 -26.334 1.00 92.81 90 ALA A CA 1
ATOM 719 C C . ALA A 1 90 ? 13.440 -16.283 -25.704 1.00 92.81 90 ALA A C 1
ATOM 721 O O . ALA A 1 90 ? 13.299 -17.364 -26.273 1.00 92.81 90 ALA A O 1
ATOM 722 N N . THR A 1 91 ? 14.151 -16.173 -24.580 1.00 91.75 91 THR A N 1
ATOM 723 C CA . THR A 1 91 ? 14.888 -17.290 -23.960 1.00 91.75 91 THR A CA 1
ATOM 724 C C . THR A 1 91 ? 14.392 -17.656 -22.566 1.00 91.75 91 THR A C 1
ATOM 726 O O . THR A 1 91 ? 14.746 -18.719 -22.057 1.00 91.75 91 THR A O 1
ATOM 729 N N . HIS A 1 92 ? 13.552 -16.817 -21.961 1.00 92.06 92 HIS A N 1
ATOM 730 C CA . HIS A 1 92 ? 13.042 -17.011 -20.608 1.00 92.06 92 HIS A CA 1
ATOM 731 C C . HIS A 1 92 ? 11.539 -17.311 -20.618 1.00 92.06 92 HIS A C 1
ATOM 733 O O . HIS A 1 92 ? 10.821 -16.827 -21.495 1.00 92.06 92 HIS A O 1
ATOM 739 N N . PRO A 1 93 ? 11.035 -18.093 -19.644 1.00 90.31 93 PRO A N 1
ATOM 740 C CA . PRO A 1 93 ? 9.600 -18.249 -19.447 1.00 90.31 93 PRO A CA 1
ATOM 741 C C . PRO A 1 93 ? 8.926 -16.884 -19.288 1.00 90.31 93 PRO A C 1
ATOM 743 O O . PRO A 1 93 ? 9.497 -15.987 -18.666 1.00 90.31 93 PRO A O 1
ATOM 746 N N . CYS A 1 94 ? 7.705 -16.735 -19.806 1.00 87.06 94 CYS A N 1
ATOM 747 C CA . CYS A 1 94 ? 6.961 -15.504 -19.570 1.00 87.06 94 CYS A CA 1
ATOM 748 C C . CYS A 1 94 ? 6.698 -15.319 -18.065 1.00 87.06 94 CYS A C 1
ATOM 750 O O . CYS A 1 94 ? 6.125 -16.195 -17.413 1.00 87.06 94 CYS A O 1
ATOM 752 N N . ASP A 1 95 ? 7.064 -14.145 -17.551 1.00 85.94 95 ASP A N 1
ATOM 753 C CA . ASP A 1 95 ? 6.643 -13.649 -16.246 1.00 85.94 95 ASP A CA 1
ATOM 754 C C . ASP A 1 95 ? 5.519 -12.618 -16.461 1.00 85.94 95 ASP A C 1
ATOM 756 O O . ASP A 1 95 ? 5.770 -11.566 -17.062 1.00 85.94 95 ASP A O 1
ATOM 760 N N . PRO A 1 96 ? 4.293 -12.875 -15.966 1.00 80.12 96 PRO A N 1
ATOM 761 C CA . PRO A 1 96 ? 3.167 -11.955 -16.102 1.00 80.12 96 PRO A CA 1
ATOM 762 C C . PRO A 1 96 ? 3.413 -10.537 -15.565 1.00 80.12 96 PRO A C 1
ATOM 764 O O . PRO A 1 96 ? 2.726 -9.622 -16.004 1.00 80.12 96 PRO A O 1
ATOM 767 N N . LEU A 1 97 ? 4.367 -10.344 -14.645 1.00 79.94 97 LEU A N 1
ATOM 768 C CA . LEU A 1 97 ? 4.727 -9.026 -14.102 1.00 79.94 97 LEU A CA 1
ATOM 769 C C . LEU A 1 97 ? 5.685 -8.233 -15.000 1.00 79.94 97 LEU A C 1
ATOM 771 O O . LEU A 1 97 ? 5.759 -7.014 -14.906 1.00 79.94 97 LEU A O 1
ATOM 775 N N . GLN A 1 98 ? 6.465 -8.919 -15.835 1.00 87.94 98 GLN A N 1
ATOM 776 C CA . GLN A 1 98 ? 7.603 -8.318 -16.535 1.00 87.94 98 GLN A CA 1
ATOM 777 C C . GLN A 1 98 ? 7.418 -8.312 -18.043 1.00 87.94 98 GLN A C 1
ATOM 779 O O . GLN A 1 98 ? 7.649 -7.302 -18.710 1.00 87.94 98 GLN A O 1
ATOM 784 N N . THR A 1 99 ? 7.032 -9.465 -18.586 1.00 88.94 99 THR A N 1
ATOM 785 C CA . THR A 1 99 ? 7.024 -9.726 -20.021 1.00 88.94 99 THR A CA 1
ATOM 786 C C . THR A 1 99 ? 6.083 -8.784 -20.777 1.00 88.94 99 THR A C 1
ATOM 788 O O . THR A 1 99 ? 6.536 -8.227 -21.777 1.00 88.94 99 THR A O 1
ATOM 791 N N . PRO A 1 100 ? 4.835 -8.514 -20.331 1.00 86.69 100 PRO A N 1
ATOM 792 C CA . PRO A 1 100 ? 3.947 -7.594 -21.048 1.00 86.69 100 PRO A CA 1
ATOM 793 C C . PRO A 1 100 ? 4.520 -6.176 -21.177 1.00 86.69 100 PRO A C 1
ATOM 795 O O . PRO A 1 100 ? 4.542 -5.617 -22.276 1.00 86.69 100 PRO A O 1
ATOM 798 N N . ALA A 1 101 ? 5.045 -5.621 -20.081 1.00 89.06 101 ALA A N 1
ATOM 799 C CA . ALA A 1 101 ? 5.651 -4.293 -20.068 1.00 89.06 101 ALA A CA 1
ATOM 800 C C . ALA A 1 101 ? 6.914 -4.238 -20.944 1.00 89.06 101 ALA A C 1
ATOM 802 O O . ALA A 1 101 ? 7.052 -3.350 -21.785 1.00 89.06 101 ALA A O 1
ATOM 803 N N . ALA A 1 102 ? 7.803 -5.227 -20.815 1.00 92.94 102 ALA A N 1
ATOM 804 C CA . ALA A 1 102 ? 9.031 -5.291 -21.600 1.00 92.94 102 ALA A CA 1
ATOM 805 C C . ALA A 1 102 ? 8.759 -5.401 -23.113 1.00 92.94 102 ALA A C 1
ATOM 807 O O . ALA A 1 102 ? 9.428 -4.739 -23.911 1.00 92.94 102 ALA A O 1
ATOM 808 N N . LEU A 1 103 ? 7.742 -6.174 -23.517 1.00 91.12 103 LEU A N 1
ATOM 809 C CA . LEU A 1 103 ? 7.294 -6.257 -24.911 1.00 91.12 103 LEU A CA 1
ATOM 810 C C . LEU A 1 103 ? 6.734 -4.924 -25.413 1.00 91.12 103 LEU A C 1
ATOM 812 O O . LEU A 1 103 ? 7.080 -4.491 -26.514 1.00 91.12 103 LEU A O 1
ATOM 816 N N . ALA A 1 104 ? 5.904 -4.251 -24.610 1.00 89.38 104 ALA A N 1
ATOM 817 C CA . ALA A 1 104 ? 5.353 -2.945 -24.969 1.00 89.38 104 ALA A CA 1
ATOM 818 C C . ALA A 1 104 ? 6.454 -1.918 -25.256 1.00 89.38 104 ALA A C 1
ATOM 820 O O . ALA A 1 104 ? 6.359 -1.147 -26.207 1.00 89.38 104 ALA A O 1
ATOM 821 N N . TRP A 1 105 ? 7.516 -1.921 -24.453 1.00 94.31 105 TRP A N 1
ATOM 822 C CA . TRP A 1 105 ? 8.587 -0.928 -24.539 1.00 94.31 105 TRP A CA 1
ATOM 823 C C . TRP A 1 105 ? 9.626 -1.211 -25.620 1.00 94.31 105 TRP A C 1
ATOM 825 O O . TRP A 1 105 ? 10.357 -0.304 -25.997 1.00 94.31 105 TRP A O 1
ATOM 835 N N . THR A 1 106 ? 9.683 -2.442 -26.128 1.00 95.31 106 THR A N 1
ATOM 836 C CA . THR A 1 106 ? 10.626 -2.872 -27.178 1.00 95.31 106 THR A CA 1
ATOM 837 C C . THR A 1 106 ? 9.932 -3.179 -28.504 1.00 95.31 106 THR A C 1
ATOM 839 O O . THR A 1 106 ? 10.520 -3.776 -29.405 1.00 95.31 106 THR A O 1
ATOM 842 N N . THR A 1 107 ? 8.662 -2.784 -28.646 1.00 92.19 107 THR A N 1
ATOM 843 C CA . THR A 1 107 ? 7.817 -3.146 -29.794 1.00 92.19 107 THR A CA 1
ATOM 844 C C . THR A 1 107 ? 8.411 -2.727 -31.142 1.00 92.19 107 THR A C 1
ATOM 846 O O . THR A 1 107 ? 8.232 -3.434 -32.134 1.00 92.19 107 THR A O 1
ATOM 849 N N . ASP A 1 108 ? 9.133 -1.611 -31.179 1.00 94.31 108 ASP A N 1
ATOM 850 C CA . ASP A 1 108 ? 9.825 -1.076 -32.353 1.00 94.31 108 ASP A CA 1
ATOM 851 C C . ASP A 1 108 ? 11.090 -1.863 -32.743 1.00 94.31 108 ASP A C 1
ATOM 853 O O . ASP A 1 108 ? 11.528 -1.786 -33.890 1.00 94.31 108 ASP A O 1
ATOM 857 N N . LEU A 1 109 ? 11.646 -2.668 -31.833 1.00 95.62 109 LEU A N 1
ATOM 858 C CA . LEU A 1 109 ? 12.795 -3.543 -32.093 1.00 95.62 109 LEU A CA 1
ATOM 859 C C . LEU A 1 109 ? 12.389 -4.957 -32.529 1.00 95.62 109 LEU A C 1
ATOM 861 O O . LEU A 1 109 ? 13.187 -5.665 -33.151 1.00 95.62 109 LEU A O 1
ATOM 865 N N . LEU A 1 110 ? 11.162 -5.377 -32.213 1.00 92.94 110 LEU A N 1
ATOM 866 C CA . LEU A 1 110 ? 10.674 -6.735 -32.453 1.00 92.94 110 LEU A CA 1
ATOM 867 C C . LEU A 1 110 ? 10.442 -7.018 -33.943 1.00 92.94 110 LEU A C 1
ATOM 869 O O . LEU A 1 110 ? 9.506 -6.494 -34.552 1.00 92.94 110 LEU A O 1
ATOM 873 N N . SER A 1 111 ? 11.220 -7.944 -34.509 1.00 92.19 111 SER A N 1
ATOM 874 C CA . SER A 1 111 ? 10.930 -8.535 -35.818 1.00 92.19 111 SER A CA 1
ATOM 875 C C . SER A 1 111 ? 9.826 -9.600 -35.729 1.00 92.19 111 SER A C 1
ATOM 877 O O . SER A 1 111 ? 9.481 -10.086 -34.650 1.00 92.19 111 SER A O 1
ATOM 879 N N . ALA A 1 112 ? 9.279 -10.020 -36.875 1.00 89.06 112 ALA A N 1
ATOM 880 C CA . ALA A 1 112 ? 8.323 -11.133 -36.917 1.00 89.06 112 ALA A CA 1
ATOM 881 C C . ALA A 1 112 ? 8.928 -12.448 -36.383 1.00 89.06 112 ALA A C 1
ATOM 883 O O . ALA A 1 112 ? 8.229 -13.228 -35.737 1.00 89.06 112 ALA A O 1
ATOM 884 N N . ALA A 1 113 ? 10.228 -12.670 -36.610 1.00 90.62 113 ALA A N 1
ATOM 885 C CA . ALA A 1 113 ? 10.944 -13.837 -36.102 1.00 90.62 113 ALA A CA 1
ATOM 886 C C . ALA A 1 113 ? 11.106 -13.792 -34.574 1.00 90.62 113 ALA A C 1
ATOM 888 O O . ALA A 1 113 ? 10.938 -14.816 -33.916 1.00 90.62 113 ALA A O 1
ATOM 889 N N . ASP A 1 114 ? 11.364 -12.610 -34.004 1.00 91.94 114 ASP A N 1
ATOM 890 C CA . ASP A 1 114 ? 11.473 -12.436 -32.549 1.00 91.94 114 ASP A CA 1
ATOM 891 C C . ASP A 1 114 ? 10.139 -12.749 -31.867 1.00 91.94 114 ASP A C 1
ATOM 893 O O . ASP A 1 114 ? 10.086 -13.540 -30.926 1.00 91.94 114 ASP A O 1
ATOM 897 N N . ARG A 1 115 ? 9.036 -12.210 -32.403 1.00 87.75 115 ARG A N 1
ATOM 898 C CA . ARG A 1 115 ? 7.682 -12.455 -31.878 1.00 87.75 115 ARG A CA 1
ATOM 899 C C . ARG A 1 115 ? 7.310 -13.936 -31.871 1.00 87.75 115 ARG A C 1
ATOM 901 O O . ARG A 1 115 ? 6.634 -14.375 -30.952 1.00 87.75 115 ARG A O 1
ATOM 908 N N . ALA A 1 116 ? 7.758 -14.701 -32.867 1.00 88.56 116 ALA A N 1
ATOM 909 C CA . ALA A 1 116 ? 7.502 -16.138 -32.941 1.00 88.56 116 ALA A CA 1
ATOM 910 C C . ALA A 1 116 ? 8.310 -16.958 -31.916 1.00 88.56 116 ALA A C 1
ATOM 912 O O . ALA A 1 116 ? 7.923 -18.080 -31.596 1.00 88.56 116 ALA A O 1
ATOM 913 N N . ARG A 1 117 ? 9.434 -16.422 -31.420 1.00 91.69 117 ARG A N 1
ATOM 914 C CA . ARG A 1 117 ? 10.290 -17.076 -30.418 1.00 91.69 117 ARG A CA 1
ATOM 915 C C . ARG A 1 117 ? 9.867 -16.778 -28.982 1.00 91.69 117 ARG A C 1
ATOM 917 O O . ARG A 1 117 ? 10.151 -17.582 -28.101 1.00 91.69 117 ARG A O 1
ATOM 924 N N . ILE A 1 118 ? 9.234 -15.632 -28.743 1.00 89.00 118 ILE A N 1
ATOM 925 C CA . ILE A 1 118 ? 8.782 -15.235 -27.408 1.00 89.00 118 ILE A CA 1
ATOM 926 C C . ILE A 1 118 ? 7.636 -16.160 -26.970 1.00 89.00 118 ILE A C 1
ATOM 928 O O . ILE A 1 118 ? 6.636 -16.273 -27.685 1.00 89.00 118 ILE A O 1
ATOM 932 N N . PRO A 1 119 ? 7.751 -16.835 -25.812 1.00 86.62 119 PRO A N 1
ATOM 933 C CA . PRO A 1 119 ? 6.703 -17.719 -25.335 1.00 86.62 119 PRO A CA 1
ATOM 934 C C . PRO A 1 119 ? 5.433 -16.924 -25.032 1.00 86.62 119 PRO A C 1
ATOM 936 O O . PRO A 1 119 ? 5.480 -15.829 -24.467 1.00 86.62 119 PRO A O 1
ATOM 939 N N . ALA A 1 120 ? 4.282 -17.503 -25.375 1.00 81.38 120 ALA A N 1
ATOM 940 C CA . ALA A 1 120 ? 3.000 -16.926 -25.009 1.00 81.38 120 ALA A CA 1
ATOM 941 C C . ALA A 1 120 ? 2.898 -16.810 -23.483 1.00 81.38 120 ALA A C 1
ATOM 943 O O . ALA A 1 120 ? 3.173 -17.763 -22.748 1.00 81.38 120 ALA A O 1
ATOM 944 N N . CYS A 1 121 ? 2.475 -15.642 -23.011 1.00 77.69 121 CYS A N 1
ATOM 945 C CA . CYS A 1 121 ? 2.169 -15.462 -21.606 1.00 77.69 121 CYS A CA 1
ATOM 946 C C . CYS A 1 121 ? 0.865 -16.178 -21.266 1.00 77.69 121 CYS A C 1
ATOM 948 O O . CYS A 1 121 ? -0.106 -16.036 -22.018 1.00 77.69 121 CYS A O 1
ATOM 950 N N . PRO A 1 122 ? 0.803 -16.923 -20.147 1.00 72.44 122 PRO A N 1
ATOM 951 C CA . PRO A 1 122 ? -0.481 -17.391 -19.658 1.00 72.44 122 PRO A CA 1
ATOM 952 C C . PRO A 1 122 ? -1.389 -16.167 -19.474 1.00 72.44 122 PRO A C 1
ATOM 954 O O . PRO A 1 122 ? -0.913 -15.136 -18.982 1.00 72.44 122 PRO A O 1
ATOM 957 N N . PRO A 1 123 ? -2.663 -16.239 -19.899 1.00 60.66 123 PRO A N 1
ATOM 958 C CA . PRO A 1 123 ? -3.575 -15.123 -19.724 1.00 60.66 123 PRO A CA 1
ATOM 959 C C . PRO A 1 123 ? -3.615 -14.761 -18.241 1.00 60.66 123 PRO A C 1
ATOM 961 O O . PRO A 1 123 ? -3.835 -15.626 -17.388 1.00 60.66 123 PRO A O 1
ATOM 964 N N . VAL A 1 124 ? -3.377 -13.485 -17.932 1.00 56.09 124 VAL A N 1
ATOM 965 C CA . VAL A 1 124 ? -3.693 -12.956 -16.605 1.00 56.09 124 VAL A CA 1
ATOM 966 C C . VAL A 1 124 ? -5.207 -13.124 -16.458 1.00 56.09 124 VAL A C 1
ATOM 968 O O . VAL A 1 124 ? -5.923 -12.672 -17.354 1.00 56.09 124 VAL A O 1
ATOM 971 N N . PRO A 1 125 ? -5.703 -13.828 -15.421 1.00 53.00 125 PRO A N 1
ATOM 972 C CA . PRO A 1 125 ? -7.125 -14.108 -15.288 1.00 53.00 125 PRO A CA 1
ATOM 973 C C . PRO A 1 125 ? -7.927 -12.819 -15.451 1.00 53.00 125 PRO A C 1
ATOM 975 O O . PRO A 1 125 ? -7.590 -11.810 -14.824 1.00 53.00 125 PRO A O 1
ATOM 978 N N . GLU A 1 126 ? -8.938 -12.840 -16.330 1.00 52.94 126 GLU A N 1
ATOM 979 C CA . GLU A 1 126 ? -9.664 -11.620 -16.656 1.00 52.94 126 GLU A CA 1
ATOM 980 C C . GLU A 1 126 ? -10.278 -11.003 -15.386 1.00 52.94 126 GLU A C 1
ATOM 982 O O . GLU A 1 126 ? -10.932 -11.684 -14.589 1.00 52.94 126 GLU A O 1
ATOM 987 N N . PRO A 1 127 ? -10.039 -9.708 -15.164 1.00 50.69 127 PRO A N 1
ATOM 988 C CA . PRO A 1 127 ? -10.177 -9.095 -13.863 1.00 50.69 127 PRO A CA 1
ATOM 989 C C . PRO A 1 127 ? -11.547 -8.460 -13.630 1.00 50.69 127 PRO A C 1
ATOM 991 O O . PRO A 1 127 ? -11.653 -7.321 -13.177 1.00 50.69 127 PRO A O 1
ATOM 994 N N . GLU A 1 128 ? -12.622 -9.208 -13.827 1.00 52.66 128 GLU A N 1
ATOM 995 C CA . GLU A 1 128 ? -13.858 -8.835 -13.125 1.00 52.66 128 GLU A CA 1
ATOM 996 C C . GLU A 1 128 ? -13.680 -8.960 -11.591 1.00 52.66 128 GLU A C 1
ATOM 998 O O . GLU A 1 128 ? -14.491 -8.453 -10.828 1.00 52.66 128 GLU A O 1
ATOM 1003 N N . THR A 1 129 ? -12.561 -9.542 -11.122 1.00 70.62 129 THR A N 1
ATOM 1004 C CA . THR A 1 129 ? -12.301 -9.887 -9.718 1.00 70.62 129 THR A CA 1
ATOM 1005 C C . THR A 1 129 ? -11.227 -9.103 -8.941 1.00 70.62 129 THR A C 1
ATOM 1007 O O . THR A 1 129 ? -11.283 -9.214 -7.724 1.00 70.62 129 THR A O 1
ATOM 1010 N N . PRO A 1 130 ? -10.263 -8.308 -9.467 1.00 81.00 130 PRO A N 1
ATOM 1011 C CA . PRO A 1 130 ? -9.257 -7.654 -8.630 1.00 81.00 130 PRO A CA 1
ATOM 1012 C C . PRO A 1 130 ? -9.854 -6.640 -7.687 1.00 81.00 130 PRO A C 1
ATOM 1014 O O . PRO A 1 130 ? -9.431 -6.586 -6.546 1.00 81.00 130 PRO A O 1
ATOM 1017 N N . ILE A 1 131 ? -10.864 -5.882 -8.112 1.00 86.94 131 ILE A N 1
ATOM 1018 C CA . ILE A 1 131 ? -11.528 -4.935 -7.212 1.00 86.94 131 ILE A CA 1
ATOM 1019 C C . ILE A 1 131 ? -12.193 -5.697 -6.066 1.00 86.94 131 ILE A C 1
ATOM 1021 O O . ILE A 1 131 ? -12.001 -5.344 -4.906 1.00 86.94 131 ILE A O 1
ATOM 1025 N N . ASP A 1 132 ? -12.911 -6.779 -6.366 1.00 87.94 132 ASP A N 1
ATOM 1026 C CA . ASP A 1 132 ? -13.544 -7.606 -5.339 1.00 87.94 132 ASP A CA 1
ATOM 1027 C C . ASP A 1 132 ? -12.531 -8.375 -4.482 1.00 87.94 132 ASP A C 1
ATOM 1029 O O . ASP A 1 132 ? -12.726 -8.517 -3.279 1.00 87.94 132 ASP A O 1
ATOM 1033 N N . SER A 1 133 ? -11.408 -8.798 -5.058 1.00 89.12 133 SER A N 1
ATOM 1034 C CA . SER A 1 133 ? -10.298 -9.447 -4.362 1.00 89.12 133 SER A CA 1
ATOM 1035 C C . SER A 1 133 ? -9.617 -8.474 -3.401 1.00 89.12 133 SER A C 1
ATOM 1037 O O . SER A 1 133 ? -9.426 -8.794 -2.226 1.00 89.12 133 SER A O 1
ATOM 1039 N N . LEU A 1 134 ? -9.335 -7.248 -3.854 1.00 92.19 134 LEU A N 1
ATOM 1040 C CA . LEU A 1 134 ? -8.832 -6.167 -3.013 1.00 92.19 134 LEU A CA 1
ATOM 1041 C C . LEU A 1 134 ? -9.838 -5.859 -1.896 1.00 92.19 134 LEU A C 1
ATOM 1043 O O . LEU A 1 134 ? -9.453 -5.865 -0.731 1.00 92.19 134 LEU A O 1
ATOM 1047 N N . LYS A 1 135 ? -11.132 -5.709 -2.205 1.00 91.31 135 LYS A N 1
ATOM 1048 C CA . LYS A 1 135 ? -12.195 -5.539 -1.194 1.00 91.31 135 LYS A CA 1
ATOM 1049 C C . LYS A 1 135 ? -12.280 -6.712 -0.215 1.00 91.31 135 LYS A C 1
ATOM 1051 O O . LYS A 1 135 ? -12.668 -6.507 0.930 1.00 91.31 135 LYS A O 1
ATOM 1056 N N . ALA A 1 136 ? -11.904 -7.920 -0.631 1.00 89.81 136 ALA A N 1
ATOM 1057 C CA . ALA A 1 136 ? -11.817 -9.110 0.214 1.00 89.81 136 ALA A CA 1
ATOM 1058 C C . ALA A 1 136 ? -10.496 -9.213 1.010 1.00 89.81 136 ALA A C 1
ATOM 1060 O O . ALA A 1 136 ? -10.274 -10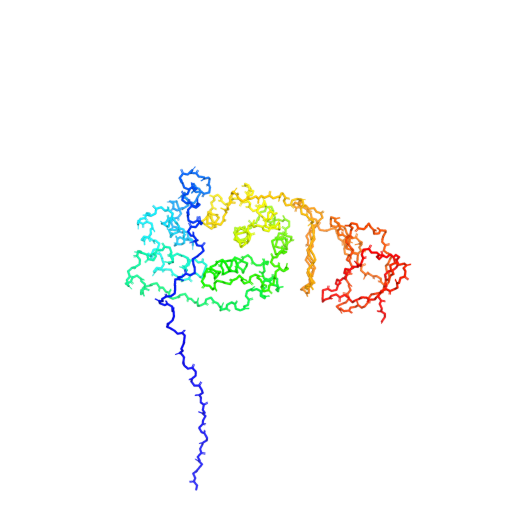.209 1.706 1.00 89.81 136 ALA A O 1
ATOM 1061 N N . GLY A 1 137 ? -9.625 -8.201 0.931 1.00 91.62 137 GLY A N 1
ATOM 1062 C CA . GLY A 1 137 ? -8.380 -8.096 1.693 1.00 91.62 137 GLY A CA 1
ATOM 1063 C C . GLY A 1 137 ? -7.117 -8.519 0.939 1.00 91.62 137 GLY A C 1
ATOM 1064 O O . GLY A 1 137 ? -6.059 -8.610 1.559 1.00 91.62 137 GLY A O 1
ATOM 1065 N N . ALA A 1 138 ? -7.184 -8.779 -0.372 1.00 93.00 138 ALA A N 1
ATOM 1066 C CA . ALA A 1 138 ? -6.002 -9.150 -1.159 1.00 93.00 138 ALA A CA 1
ATOM 1067 C C . ALA A 1 138 ? -4.971 -8.019 -1.289 1.00 93.00 138 ALA A C 1
ATOM 1069 O O . ALA A 1 138 ? -3.837 -8.287 -1.662 1.00 93.00 138 ALA A O 1
ATOM 1070 N N . PHE A 1 139 ? -5.312 -6.779 -0.921 1.00 95.19 139 PHE A N 1
ATOM 1071 C CA . PHE A 1 139 ? -4.341 -5.680 -0.867 1.00 95.19 139 PHE A CA 1
ATOM 1072 C C . PHE A 1 139 ? -3.189 -5.929 0.120 1.00 95.19 139 PHE A C 1
ATOM 1074 O O . PHE A 1 139 ? -2.155 -5.280 0.013 1.00 95.19 139 PHE A O 1
ATOM 1081 N N . ARG A 1 140 ? -3.358 -6.861 1.072 1.00 94.69 140 ARG A N 1
ATOM 1082 C CA . ARG A 1 140 ? -2.304 -7.290 2.003 1.00 94.69 140 ARG A CA 1
ATOM 1083 C C . ARG A 1 140 ? -1.259 -8.201 1.356 1.00 94.69 140 ARG A C 1
ATOM 1085 O O . ARG A 1 140 ? -0.196 -8.381 1.935 1.00 94.69 140 ARG A O 1
ATOM 1092 N N . ASP A 1 141 ? -1.560 -8.798 0.201 1.00 94.94 141 ASP A N 1
ATOM 1093 C CA . ASP A 1 141 ? -0.568 -9.491 -0.622 1.00 94.94 141 ASP A CA 1
ATOM 1094 C C . ASP A 1 141 ? 0.056 -8.470 -1.590 1.00 94.94 141 ASP A C 1
ATOM 1096 O O . ASP A 1 141 ? -0.630 -8.008 -2.511 1.00 94.94 141 ASP A O 1
ATOM 1100 N N . PRO A 1 142 ? 1.345 -8.117 -1.426 1.00 95.12 142 PRO A N 1
ATOM 1101 C CA . PRO A 1 142 ? 2.008 -7.124 -2.265 1.00 95.12 142 PRO A CA 1
ATOM 1102 C C . PRO A 1 142 ? 1.924 -7.437 -3.757 1.00 95.12 142 PRO A C 1
ATOM 1104 O O . PRO A 1 142 ? 1.794 -6.529 -4.579 1.00 95.12 142 PRO A O 1
ATOM 1107 N N . ARG A 1 143 ? 1.950 -8.725 -4.126 1.00 91.62 143 ARG A N 1
ATOM 1108 C CA . ARG A 1 143 ? 1.867 -9.136 -5.529 1.00 91.62 143 ARG A CA 1
ATOM 1109 C C . ARG A 1 143 ? 0.477 -8.881 -6.100 1.00 91.62 143 ARG A C 1
ATOM 1111 O O . ARG A 1 143 ? 0.366 -8.335 -7.198 1.00 91.62 143 ARG A O 1
ATOM 1118 N N . ALA A 1 144 ? -0.568 -9.265 -5.370 1.00 91.56 144 ALA A N 1
ATOM 1119 C CA . ALA A 1 144 ? -1.947 -9.007 -5.769 1.00 91.56 144 ALA A CA 1
ATOM 1120 C C . ALA A 1 144 ? -2.238 -7.503 -5.855 1.00 91.56 144 ALA A C 1
ATOM 1122 O O . ALA A 1 144 ? -2.844 -7.060 -6.833 1.00 91.56 144 ALA A O 1
ATOM 1123 N N . LEU A 1 145 ? -1.761 -6.711 -4.885 1.00 95.44 145 LEU A N 1
ATOM 1124 C CA . LEU A 1 145 ? -1.909 -5.257 -4.910 1.00 95.44 145 LEU A CA 1
ATOM 1125 C C . LEU A 1 145 ? -1.207 -4.639 -6.122 1.00 95.44 145 LEU A C 1
ATOM 1127 O O . LEU A 1 145 ? -1.826 -3.871 -6.855 1.00 95.44 145 LEU A O 1
ATOM 1131 N N . TYR A 1 146 ? 0.052 -5.008 -6.369 1.00 93.50 146 TYR A N 1
ATOM 1132 C CA . TYR A 1 146 ? 0.816 -4.508 -7.508 1.00 93.50 146 TYR A CA 1
ATOM 1133 C C . TYR A 1 146 ? 0.114 -4.789 -8.843 1.00 93.50 146 TYR A C 1
ATOM 1135 O O . TYR A 1 146 ? -0.104 -3.870 -9.633 1.00 93.50 146 TYR A O 1
ATOM 1143 N N . LEU A 1 147 ? -0.301 -6.042 -9.066 1.00 88.19 147 LEU A N 1
ATOM 1144 C CA . LEU A 1 147 ? -1.013 -6.451 -10.281 1.00 88.19 147 LEU A CA 1
ATOM 1145 C C . LEU A 1 147 ? -2.325 -5.682 -10.462 1.00 88.19 147 LEU A C 1
ATOM 1147 O O . LEU A 1 147 ? -2.659 -5.278 -11.575 1.00 88.19 147 LEU A O 1
ATOM 1151 N N . ALA A 1 148 ? -3.063 -5.453 -9.374 1.00 90.25 148 ALA A N 1
ATOM 1152 C CA . ALA A 1 148 ? -4.288 -4.670 -9.423 1.00 90.25 148 ALA A CA 1
ATOM 1153 C C . ALA A 1 148 ? -4.009 -3.198 -9.769 1.00 90.25 148 ALA A C 1
ATOM 1155 O O . ALA A 1 148 ? -4.709 -2.634 -10.610 1.00 90.25 148 ALA A O 1
ATOM 1156 N N . CYS A 1 149 ? -2.976 -2.583 -9.186 1.00 92.81 149 CYS A N 1
ATOM 1157 C CA . CYS A 1 149 ? -2.565 -1.214 -9.509 1.00 92.81 149 CYS A CA 1
ATOM 1158 C C . CYS A 1 149 ? -2.150 -1.079 -10.979 1.00 92.81 149 CYS A C 1
ATOM 1160 O O . CYS A 1 149 ? -2.620 -0.175 -11.672 1.00 92.81 149 CYS A O 1
ATOM 1162 N N . GLU A 1 150 ? -1.323 -1.999 -11.480 1.00 88.31 150 GLU A N 1
ATOM 1163 C CA . GLU A 1 150 ? -0.907 -2.026 -12.883 1.00 88.31 150 GLU A CA 1
ATOM 1164 C C . GLU A 1 150 ? -2.118 -2.147 -13.816 1.00 88.31 150 GLU A C 1
ATOM 1166 O O . GLU A 1 150 ? -2.263 -1.362 -14.758 1.00 88.31 150 GLU A O 1
ATOM 1171 N N . TYR A 1 151 ? -3.041 -3.061 -13.502 1.00 86.00 151 TYR A N 1
ATOM 1172 C CA . TYR A 1 151 ? -4.273 -3.247 -14.260 1.00 86.00 151 TYR A CA 1
ATOM 1173 C C . TYR A 1 151 ? -5.150 -1.983 -14.284 1.00 86.00 151 TYR A C 1
ATOM 1175 O O . TYR A 1 151 ? -5.599 -1.561 -15.355 1.00 86.00 151 TYR A O 1
ATOM 1183 N N . LEU A 1 152 ? -5.373 -1.344 -13.130 1.00 87.44 152 LEU A N 1
ATOM 1184 C CA . LEU A 1 152 ? -6.158 -0.107 -13.025 1.00 87.44 152 LEU A CA 1
ATOM 1185 C C . LEU A 1 152 ? -5.544 1.023 -13.864 1.00 87.44 152 LEU A C 1
ATOM 1187 O O . LEU A 1 152 ? -6.257 1.741 -14.567 1.00 87.44 152 LEU A O 1
ATOM 1191 N N . ILE A 1 153 ? -4.218 1.160 -13.826 1.00 87.94 153 ILE A N 1
ATOM 1192 C CA . ILE A 1 153 ? -3.488 2.201 -14.557 1.00 87.94 153 ILE A CA 1
ATOM 1193 C C . ILE A 1 153 ? -3.525 1.945 -16.064 1.00 87.94 153 ILE A C 1
ATOM 1195 O O . ILE A 1 153 ? -3.764 2.874 -16.838 1.00 87.94 153 ILE A O 1
ATOM 1199 N N . ALA A 1 154 ? -3.306 0.703 -16.490 1.00 81.38 154 ALA A N 1
ATOM 1200 C CA . ALA A 1 154 ? -3.196 0.377 -17.904 1.00 81.38 154 ALA A CA 1
ATOM 1201 C C . ALA A 1 154 ? -4.557 0.308 -18.620 1.00 81.38 154 ALA A C 1
ATOM 1203 O O . ALA A 1 154 ? -4.635 0.600 -19.814 1.00 81.38 154 ALA A O 1
ATOM 1204 N N . THR A 1 155 ? -5.645 -0.030 -17.916 1.00 79.94 155 THR A N 1
ATOM 1205 C CA . THR A 1 155 ? -6.988 -0.111 -18.525 1.00 79.94 155 THR A CA 1
ATOM 1206 C C . THR A 1 155 ? -7.724 1.212 -18.631 1.00 79.94 155 THR A C 1
ATOM 1208 O O . THR A 1 155 ? -8.539 1.386 -19.539 1.00 79.94 155 THR A O 1
ATOM 1211 N N . ARG A 1 156 ? -7.430 2.173 -17.753 1.00 82.38 156 ARG A N 1
ATOM 1212 C CA . ARG A 1 156 ? -8.048 3.502 -17.788 1.00 82.38 156 ARG A CA 1
ATOM 1213 C C . ARG A 1 156 ? -7.961 4.187 -19.166 1.00 82.38 156 ARG A C 1
ATOM 1215 O O . ARG A 1 156 ? -9.002 4.640 -19.650 1.00 82.38 156 ARG A O 1
ATOM 1222 N N . PRO A 1 157 ? -6.793 4.268 -19.842 1.00 77.31 157 PRO A N 1
ATOM 1223 C CA . PRO A 1 157 ? -6.709 4.914 -21.152 1.00 77.31 157 PRO A CA 1
ATOM 1224 C C . PRO A 1 157 ? -7.407 4.126 -22.269 1.00 77.31 157 PRO A C 1
ATOM 1226 O O . PRO A 1 157 ? -7.982 4.747 -23.162 1.00 77.31 157 PRO A O 1
ATOM 1229 N N . SER A 1 158 ? -7.385 2.789 -22.230 1.00 73.75 158 SER A N 1
ATOM 1230 C CA . SER A 1 158 ? -7.975 1.955 -23.287 1.00 73.75 158 SER A CA 1
ATOM 1231 C C . SER A 1 158 ? -9.501 1.905 -23.207 1.00 73.75 158 SER A C 1
ATOM 1233 O O . SER A 1 158 ? -10.171 2.014 -24.231 1.00 73.75 158 SER A O 1
ATOM 1235 N N . ARG A 1 159 ? -10.063 1.811 -21.996 1.00 77.75 159 ARG A N 1
ATOM 1236 C CA . ARG A 1 159 ? -11.517 1.726 -21.775 1.00 77.75 159 ARG A CA 1
ATOM 1237 C C . ARG A 1 159 ? -12.196 3.084 -21.610 1.00 77.75 159 ARG A C 1
ATOM 1239 O O . ARG A 1 159 ? -13.417 3.152 -21.680 1.00 77.75 159 ARG A O 1
ATOM 1246 N N . ARG A 1 160 ? -11.429 4.162 -21.388 1.00 80.12 160 ARG A N 1
ATOM 1247 C CA . ARG A 1 160 ? -11.945 5.500 -21.023 1.00 80.12 160 ARG A CA 1
ATOM 1248 C C . ARG A 1 160 ? -12.904 5.463 -19.825 1.00 80.12 160 ARG A C 1
ATOM 1250 O O . ARG A 1 160 ? -13.788 6.305 -19.704 1.00 80.12 160 ARG A O 1
ATOM 1257 N N . THR A 1 161 ? -12.721 4.486 -18.944 1.00 83.31 161 THR A N 1
ATOM 1258 C CA . THR A 1 161 ? -13.510 4.292 -17.729 1.00 83.31 161 THR A CA 1
ATOM 1259 C C . THR A 1 161 ? -12.556 4.194 -16.559 1.00 83.31 161 THR A C 1
ATOM 1261 O O . THR A 1 161 ? -11.525 3.524 -16.643 1.00 83.31 161 THR A O 1
ATOM 1264 N N . ASP A 1 162 ? -12.899 4.865 -15.468 1.00 88.38 162 ASP A N 1
ATOM 1265 C CA . ASP A 1 162 ? -12.174 4.744 -14.220 1.00 88.38 162 ASP A CA 1
ATOM 1266 C C . ASP A 1 162 ? -12.833 3.672 -13.353 1.00 88.38 162 ASP A C 1
ATOM 1268 O O . ASP A 1 162 ? -13.877 3.885 -12.742 1.00 88.38 162 ASP A O 1
ATOM 1272 N N . LEU A 1 163 ? -12.226 2.487 -13.305 1.00 88.44 163 LEU A N 1
ATOM 1273 C CA . LEU A 1 163 ? -12.792 1.348 -12.582 1.00 88.44 163 LEU A CA 1
ATOM 1274 C C . LEU A 1 163 ? -12.940 1.602 -11.072 1.00 88.44 163 LEU A C 1
ATOM 1276 O O . LEU A 1 163 ? -13.697 0.902 -10.401 1.00 88.44 163 LEU A O 1
ATOM 1280 N N . ARG A 1 164 ? -12.270 2.625 -10.534 1.00 92.12 164 ARG A N 1
ATOM 1281 C CA . ARG A 1 164 ? -12.352 3.001 -9.118 1.00 92.12 164 ARG A CA 1
ATOM 1282 C C . ARG A 1 164 ? -13.692 3.631 -8.759 1.00 92.12 164 ARG A C 1
ATOM 1284 O O . ARG A 1 164 ? -14.124 3.530 -7.614 1.00 92.12 164 ARG A O 1
ATOM 1291 N N . GLU A 1 165 ? -14.389 4.199 -9.742 1.00 91.88 165 GLU A N 1
ATOM 1292 C CA . GLU A 1 165 ? -15.732 4.769 -9.578 1.00 91.88 165 GLU A CA 1
ATOM 1293 C C . GLU A 1 165 ? -16.782 3.711 -9.203 1.00 91.88 165 GLU A C 1
ATOM 1295 O O . GLU A 1 165 ? -17.842 4.053 -8.686 1.00 91.88 165 GLU A O 1
ATOM 1300 N N . THR A 1 166 ? -16.481 2.421 -9.389 1.00 91.00 166 THR A N 1
ATOM 1301 C CA . THR A 1 166 ? -17.347 1.315 -8.943 1.00 91.00 166 THR A CA 1
ATOM 1302 C C . THR A 1 166 ? -17.335 1.113 -7.423 1.00 91.00 166 THR A C 1
ATOM 1304 O O . THR A 1 166 ? -18.273 0.542 -6.869 1.00 91.00 166 THR A O 1
ATOM 1307 N N . ALA A 1 167 ? -16.287 1.580 -6.735 1.00 91.81 167 ALA A N 1
ATOM 1308 C CA . ALA A 1 167 ? -16.118 1.444 -5.290 1.00 91.81 167 ALA A CA 1
ATOM 1309 C C . ALA A 1 167 ? -15.344 2.646 -4.698 1.00 91.81 167 ALA A C 1
ATOM 1311 O O . ALA A 1 167 ? -14.278 2.467 -4.102 1.00 91.81 167 ALA A O 1
ATOM 1312 N N . PRO A 1 168 ? -15.856 3.885 -4.832 1.00 93.94 168 PRO A N 1
ATOM 1313 C CA . PRO A 1 168 ? -15.095 5.100 -4.538 1.00 93.94 168 PRO A CA 1
ATOM 1314 C C . PRO A 1 168 ? -14.678 5.197 -3.068 1.00 93.94 168 PRO A C 1
ATOM 1316 O O . PRO A 1 168 ? -13.548 5.577 -2.771 1.00 93.94 168 PRO A O 1
ATOM 1319 N N . GLN A 1 169 ? -15.553 4.790 -2.141 1.00 92.81 169 GLN A N 1
ATOM 1320 C CA . GLN A 1 169 ? -15.232 4.778 -0.713 1.00 92.81 169 GLN A CA 1
ATOM 1321 C C . GLN A 1 169 ? -14.063 3.833 -0.406 1.00 92.81 169 GLN A C 1
ATOM 1323 O O . GLN A 1 169 ? -13.139 4.227 0.300 1.00 92.81 169 GLN A O 1
ATOM 1328 N N . PHE A 1 170 ? -14.063 2.630 -0.989 1.00 94.00 170 PHE A N 1
ATOM 1329 C CA . PHE A 1 170 ? -12.979 1.664 -0.816 1.00 94.00 170 PHE A CA 1
ATOM 1330 C C . PHE A 1 170 ? -11.646 2.234 -1.315 1.00 94.00 170 PHE A C 1
ATOM 1332 O O . PHE A 1 170 ? -10.682 2.298 -0.560 1.00 94.00 170 PHE A O 1
ATOM 1339 N N . PHE A 1 171 ? -11.598 2.737 -2.553 1.00 95.44 171 PHE A N 1
ATOM 1340 C CA . PHE A 1 171 ? -10.360 3.294 -3.108 1.00 95.44 171 PHE A CA 1
ATOM 1341 C C . PHE A 1 171 ? -9.884 4.561 -2.391 1.00 95.44 171 PHE A C 1
ATOM 1343 O O . PHE A 1 171 ? -8.680 4.784 -2.307 1.00 95.44 171 PHE A O 1
ATOM 1350 N N . SER A 1 172 ? -10.794 5.360 -1.823 1.00 95.69 172 SER A N 1
ATOM 1351 C CA . SER A 1 172 ? -10.415 6.522 -1.010 1.00 95.69 172 SER A CA 1
ATOM 1352 C C . SER A 1 172 ? -9.697 6.135 0.289 1.00 95.69 172 SER A C 1
ATOM 1354 O O . SER A 1 172 ? -8.856 6.894 0.770 1.00 95.69 172 SER A O 1
ATOM 1356 N N . GLN A 1 173 ? -9.991 4.953 0.839 1.00 95.69 173 GLN A N 1
ATOM 1357 C CA . GLN A 1 173 ? -9.432 4.460 2.103 1.00 95.69 173 GLN A CA 1
ATOM 1358 C C . GLN A 1 173 ? -8.259 3.494 1.904 1.00 95.69 173 GLN A C 1
ATOM 1360 O O . GLN A 1 173 ? -7.409 3.383 2.785 1.00 95.69 173 GLN A O 1
ATOM 1365 N N . LEU A 1 174 ? -8.169 2.846 0.739 1.00 97.31 174 LEU A N 1
ATOM 1366 C CA . LEU A 1 174 ? -7.200 1.790 0.451 1.00 97.31 174 LEU A CA 1
ATOM 1367 C C . LEU A 1 174 ? -5.733 2.153 0.767 1.00 97.31 174 LEU A C 1
ATOM 1369 O O . LEU A 1 174 ? -5.069 1.312 1.367 1.00 97.31 174 LEU A O 1
ATOM 1373 N N . PRO A 1 175 ? -5.199 3.355 0.454 1.00 98.19 175 PRO A N 1
ATOM 1374 C CA . PRO A 1 175 ? -3.821 3.694 0.830 1.00 98.19 175 PRO A CA 1
ATOM 1375 C C . PRO A 1 175 ? -3.578 3.676 2.347 1.00 98.19 175 PRO A C 1
ATOM 1377 O O . PRO A 1 175 ? -2.526 3.235 2.805 1.00 98.19 175 PRO A O 1
ATOM 1380 N N . VAL A 1 176 ? -4.572 4.113 3.126 1.00 97.56 176 VAL A N 1
ATOM 1381 C CA . VAL A 1 176 ? -4.532 4.117 4.595 1.00 97.56 176 VAL A CA 1
ATOM 1382 C C . VAL A 1 176 ? -4.704 2.706 5.151 1.00 97.56 176 VAL A C 1
ATOM 1384 O O . VAL A 1 176 ? -3.939 2.315 6.028 1.00 97.56 176 VAL A O 1
ATOM 1387 N N . GLU A 1 177 ? -5.659 1.925 4.631 1.00 96.69 177 GLU A N 1
ATOM 1388 C CA . GLU A 1 177 ? -5.830 0.516 5.018 1.00 96.69 177 GLU A CA 1
ATOM 1389 C C . GLU A 1 177 ? -4.568 -0.298 4.726 1.00 96.69 177 GLU A C 1
ATOM 1391 O O . GLU A 1 177 ? -4.116 -1.046 5.589 1.00 96.69 177 GLU A O 1
ATOM 1396 N N . PHE A 1 178 ? -3.958 -0.119 3.550 1.00 98.19 178 PHE A N 1
ATOM 1397 C CA . PHE A 1 178 ? -2.700 -0.770 3.200 1.00 98.19 178 PHE A CA 1
ATOM 1398 C C . PHE A 1 178 ? -1.601 -0.412 4.204 1.00 98.19 178 PHE A C 1
ATOM 1400 O O . PHE A 1 178 ? -1.024 -1.315 4.808 1.00 98.19 178 PHE A O 1
ATOM 1407 N N . LEU A 1 179 ? -1.368 0.882 4.452 1.00 97.88 179 LEU A N 1
ATOM 1408 C CA . LEU A 1 179 ? -0.320 1.329 5.370 1.00 97.88 179 LEU A CA 1
ATOM 1409 C C . LEU A 1 179 ? -0.539 0.819 6.803 1.00 97.88 179 LEU A C 1
ATOM 1411 O O . LEU A 1 179 ? 0.406 0.392 7.459 1.00 97.88 179 LEU A O 1
ATOM 1415 N N . LEU A 1 180 ? -1.780 0.828 7.295 1.00 97.81 180 LEU A N 1
ATOM 1416 C CA . LEU A 1 180 ? -2.117 0.310 8.624 1.00 97.81 180 LE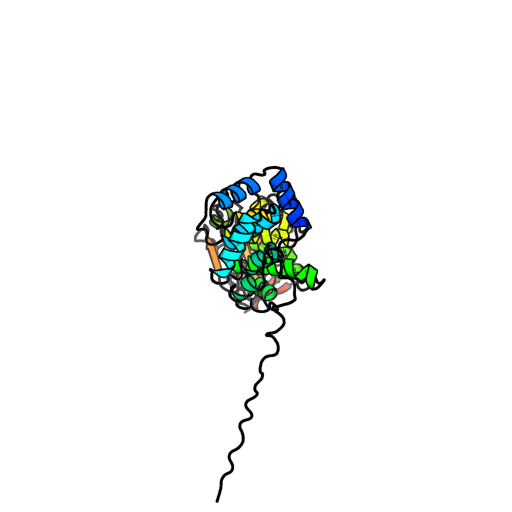U A CA 1
ATOM 1417 C C . LEU A 1 180 ? -2.096 -1.222 8.698 1.00 97.81 180 LEU A C 1
ATOM 1419 O O . LEU A 1 180 ? -1.956 -1.766 9.792 1.00 97.81 180 LEU A O 1
ATOM 1423 N N . SER A 1 181 ? -2.223 -1.916 7.565 1.00 97.06 181 SER A N 1
ATOM 1424 C CA . SER A 1 181 ? -2.139 -3.377 7.504 1.00 97.06 181 SER A CA 1
ATOM 1425 C C . SER A 1 181 ? -0.714 -3.921 7.584 1.00 97.06 181 SER A C 1
ATOM 1427 O O . SER A 1 181 ? -0.552 -5.118 7.823 1.00 97.06 181 SER A O 1
ATOM 1429 N N . LEU A 1 182 ? 0.296 -3.063 7.401 1.00 97.62 182 LEU A N 1
ATOM 1430 C CA . LEU A 1 182 ? 1.699 -3.434 7.548 1.00 97.62 182 LEU A CA 1
ATOM 1431 C C . LEU A 1 182 ? 2.044 -3.644 9.023 1.00 97.62 182 LEU A C 1
ATOM 1433 O O . LEU A 1 182 ? 1.740 -2.808 9.881 1.00 97.62 182 LEU A O 1
ATOM 1437 N N . HIS A 1 183 ? 2.734 -4.745 9.300 1.00 96.75 183 HIS A N 1
ATOM 1438 C CA . HIS A 1 183 ? 3.298 -5.019 10.614 1.00 96.75 183 HIS A CA 1
ATOM 1439 C C . HIS A 1 183 ? 4.358 -3.963 10.999 1.00 96.75 183 HIS A C 1
ATOM 1441 O O . HIS A 1 183 ? 4.966 -3.347 10.116 1.00 96.75 183 HIS A O 1
ATOM 1447 N N . PRO A 1 184 ? 4.622 -3.732 12.302 1.00 95.88 184 PRO A N 1
ATOM 1448 C CA . PRO A 1 184 ? 5.622 -2.761 12.748 1.00 95.88 184 PRO A CA 1
ATOM 1449 C C . PRO A 1 184 ? 7.010 -2.922 12.108 1.00 95.88 184 PRO A C 1
ATOM 1451 O O . PRO A 1 184 ? 7.631 -1.924 11.757 1.00 95.88 184 PRO A O 1
ATOM 1454 N N . ASP A 1 185 ? 7.479 -4.152 11.896 1.00 93.25 185 ASP A N 1
ATOM 1455 C CA . ASP A 1 185 ? 8.744 -4.446 11.214 1.00 93.25 185 ASP A CA 1
ATOM 1456 C C . ASP A 1 185 ? 8.690 -4.148 9.711 1.00 93.25 185 ASP A C 1
ATOM 1458 O O . ASP A 1 185 ? 9.656 -3.626 9.164 1.00 93.25 185 ASP A O 1
ATOM 1462 N N . GLN A 1 186 ? 7.550 -4.379 9.055 1.00 94.94 186 GLN A N 1
ATOM 1463 C CA . GLN A 1 186 ? 7.354 -4.034 7.641 1.00 94.94 186 GLN A CA 1
ATOM 1464 C C . GLN A 1 186 ? 7.269 -2.522 7.402 1.00 94.94 186 GLN A C 1
ATOM 1466 O O . GLN A 1 186 ? 7.574 -2.052 6.311 1.00 94.94 186 GLN A O 1
ATOM 1471 N N . ILE A 1 187 ? 6.851 -1.743 8.401 1.00 94.81 187 ILE A N 1
ATOM 1472 C CA . ILE A 1 187 ? 6.842 -0.275 8.318 1.00 94.81 187 ILE A CA 1
ATOM 1473 C C . ILE A 1 187 ? 8.263 0.279 8.323 1.00 94.81 187 ILE A C 1
ATOM 1475 O O . ILE A 1 187 ? 8.532 1.257 7.627 1.00 94.81 187 ILE A O 1
ATOM 1479 N N . GLU A 1 188 ? 9.156 -0.344 9.087 1.00 92.69 188 GLU A N 1
ATOM 1480 C CA . GLU A 1 188 ? 10.565 0.038 9.168 1.00 92.69 188 GLU A CA 1
ATOM 1481 C C . GLU A 1 188 ? 11.384 -0.516 8.002 1.00 92.69 188 GLU A C 1
ATOM 1483 O O . GLU A 1 188 ? 12.230 0.187 7.451 1.00 92.69 188 GLU A O 1
ATOM 1488 N N . HIS A 1 189 ? 11.130 -1.771 7.636 1.00 93.88 189 HIS A N 1
ATOM 1489 C CA . HIS A 1 189 ? 11.910 -2.550 6.681 1.00 93.88 189 HIS A CA 1
ATOM 1490 C C . HIS A 1 189 ? 10.977 -3.370 5.776 1.00 93.88 189 HIS A C 1
ATOM 1492 O O . HIS A 1 189 ? 10.929 -4.600 5.889 1.00 93.88 189 HIS A O 1
ATOM 1498 N N . PRO A 1 190 ? 10.203 -2.719 4.889 1.00 96.50 190 PRO A N 1
ATOM 1499 C CA . PRO A 1 190 ? 9.352 -3.440 3.955 1.00 96.50 190 PRO A CA 1
ATOM 1500 C C . PRO A 1 190 ? 10.216 -4.315 3.044 1.00 96.50 190 PRO A C 1
ATOM 1502 O O . PRO A 1 190 ? 11.304 -3.915 2.621 1.00 96.50 190 PRO A O 1
ATOM 1505 N N . ASP A 1 191 ? 9.721 -5.498 2.680 1.00 96.50 191 ASP A N 1
ATOM 1506 C CA . ASP A 1 191 ? 10.303 -6.196 1.541 1.00 96.50 191 ASP A CA 1
ATOM 1507 C C . ASP A 1 191 ? 10.110 -5.358 0.265 1.00 96.50 191 ASP A C 1
ATOM 1509 O O . ASP A 1 191 ? 9.204 -4.520 0.162 1.00 96.50 191 ASP A O 1
ATOM 1513 N N . TRP A 1 192 ? 10.968 -5.591 -0.729 1.00 96.56 192 TRP A N 1
ATOM 1514 C CA . TRP A 1 192 ? 10.978 -4.773 -1.938 1.00 96.56 192 TRP A CA 1
ATOM 1515 C C . TRP A 1 192 ? 9.621 -4.776 -2.659 1.00 96.56 192 TRP A C 1
ATOM 1517 O O . TRP A 1 192 ? 9.237 -3.749 -3.208 1.00 96.56 192 TRP A O 1
ATOM 1527 N N . LEU A 1 193 ? 8.860 -5.878 -2.653 1.00 96.62 193 LEU A N 1
ATOM 1528 C CA . LEU A 1 193 ? 7.592 -5.933 -3.378 1.00 96.62 193 LEU A CA 1
ATOM 1529 C C . LEU A 1 193 ? 6.496 -5.162 -2.636 1.00 96.62 193 LEU A C 1
ATOM 1531 O O . LEU A 1 193 ? 5.717 -4.468 -3.287 1.00 96.62 193 LEU A O 1
ATOM 1535 N N . THR A 1 194 ? 6.477 -5.207 -1.301 1.00 98.31 194 THR A N 1
ATOM 1536 C CA . THR A 1 194 ? 5.624 -4.337 -0.469 1.00 98.31 194 THR A CA 1
ATOM 1537 C C . THR A 1 194 ? 5.885 -2.862 -0.765 1.00 98.31 194 THR A C 1
ATOM 1539 O O . THR A 1 194 ? 4.945 -2.102 -1.011 1.00 98.31 194 THR A O 1
ATOM 1542 N N . HIS A 1 195 ? 7.157 -2.458 -0.815 1.00 98.38 195 HIS A N 1
ATOM 1543 C CA . HIS A 1 195 ? 7.543 -1.086 -1.145 1.00 98.38 195 HIS A CA 1
ATOM 1544 C C . HIS A 1 195 ? 7.074 -0.670 -2.552 1.00 98.38 195 HIS A C 1
ATOM 1546 O O . HIS A 1 195 ? 6.445 0.374 -2.731 1.00 98.38 195 HIS A O 1
ATOM 1552 N N . ILE A 1 196 ? 7.305 -1.517 -3.558 1.00 97.81 196 ILE A N 1
ATOM 1553 C CA . ILE A 1 196 ? 6.891 -1.243 -4.939 1.00 97.81 196 ILE A CA 1
ATOM 1554 C C . ILE A 1 196 ? 5.365 -1.197 -5.091 1.00 97.81 196 ILE A C 1
ATOM 1556 O O . ILE A 1 196 ? 4.849 -0.333 -5.804 1.00 97.81 196 ILE A O 1
ATOM 1560 N N . ALA A 1 197 ? 4.628 -2.081 -4.416 1.00 98.19 197 ALA A N 1
ATOM 1561 C CA . ALA A 1 197 ? 3.168 -2.080 -4.434 1.00 98.19 197 ALA A CA 1
ATOM 1562 C C . ALA A 1 197 ? 2.593 -0.775 -3.860 1.00 98.19 197 ALA A C 1
ATOM 1564 O O . ALA A 1 197 ? 1.623 -0.244 -4.401 1.00 98.19 197 ALA A O 1
ATOM 1565 N N . ALA A 1 198 ? 3.230 -0.214 -2.829 1.00 98.62 198 ALA A N 1
ATOM 1566 C CA . ALA A 1 198 ? 2.859 1.079 -2.268 1.00 98.62 198 ALA A CA 1
ATOM 1567 C C . ALA A 1 198 ? 3.059 2.234 -3.256 1.00 98.62 198 ALA A C 1
ATOM 1569 O O . ALA A 1 198 ? 2.144 3.031 -3.462 1.00 98.62 198 ALA A O 1
ATOM 1570 N N . LEU A 1 199 ? 4.222 2.305 -3.915 1.00 98.56 199 LEU A N 1
ATOM 1571 C CA . LEU A 1 199 ? 4.498 3.324 -4.935 1.00 98.56 199 LEU A CA 1
ATOM 1572 C C . LEU A 1 199 ? 3.522 3.217 -6.116 1.00 98.56 199 LEU A C 1
ATOM 1574 O O . LEU A 1 199 ? 3.005 4.225 -6.602 1.00 98.56 199 LEU A O 1
ATOM 1578 N N . ALA A 1 200 ? 3.223 1.991 -6.555 1.00 97.69 200 ALA A N 1
ATOM 1579 C CA . ALA A 1 200 ? 2.226 1.746 -7.589 1.00 97.69 200 ALA A CA 1
ATOM 1580 C C . ALA A 1 200 ? 0.822 2.188 -7.139 1.00 97.69 200 ALA A C 1
ATOM 1582 O O . ALA A 1 200 ? 0.103 2.801 -7.925 1.00 97.69 200 ALA A O 1
ATOM 1583 N N . LEU A 1 201 ? 0.445 1.939 -5.878 1.00 98.44 201 LEU A N 1
ATOM 1584 C CA . LEU A 1 201 ? -0.833 2.373 -5.306 1.00 98.44 201 LEU A CA 1
ATOM 1585 C C . LEU A 1 201 ? -0.947 3.902 -5.228 1.00 98.44 201 LEU A C 1
ATOM 1587 O O . LEU A 1 201 ? -1.989 4.444 -5.592 1.00 98.44 201 LEU A O 1
ATOM 1591 N N . VAL A 1 202 ? 0.120 4.614 -4.855 1.00 98.38 202 VAL A N 1
ATOM 1592 C CA . VAL A 1 202 ? 0.151 6.087 -4.936 1.00 98.38 202 VAL A CA 1
ATOM 1593 C C . VAL A 1 202 ? -0.089 6.552 -6.375 1.00 98.38 202 VAL A C 1
ATOM 1595 O O . VAL A 1 202 ? -0.870 7.472 -6.611 1.00 98.38 202 VAL A O 1
ATOM 1598 N N . ALA A 1 203 ? 0.524 5.891 -7.360 1.00 96.38 203 ALA A N 1
ATOM 1599 C CA . ALA A 1 203 ? 0.374 6.247 -8.769 1.00 96.38 203 ALA A CA 1
ATOM 1600 C C . ALA A 1 203 ? -1.042 6.008 -9.333 1.00 96.38 203 ALA A C 1
ATOM 1602 O O . ALA A 1 203 ? -1.366 6.561 -10.389 1.00 96.38 203 ALA A O 1
ATOM 1603 N N . VAL A 1 204 ? -1.881 5.208 -8.660 1.00 95.12 204 VAL A N 1
ATOM 1604 C CA . VAL A 1 204 ? -3.294 5.015 -9.027 1.00 95.12 204 VAL A CA 1
ATOM 1605 C C . VAL A 1 204 ? -4.098 6.298 -8.795 1.00 95.12 204 VAL A C 1
ATOM 1607 O O . VAL A 1 204 ? -4.889 6.679 -9.660 1.00 95.12 204 VAL A O 1
ATOM 1610 N N . ASP A 1 205 ? -3.890 6.977 -7.660 1.00 95.69 205 ASP A N 1
ATOM 1611 C CA . ASP A 1 205 ? -4.437 8.312 -7.393 1.00 95.69 205 ASP A CA 1
ATOM 1612 C C . ASP A 1 205 ? -3.486 9.181 -6.564 1.00 95.69 205 ASP A C 1
ATOM 1614 O O . ASP A 1 205 ? -3.541 9.171 -5.331 1.00 95.69 205 ASP A O 1
ATOM 1618 N N . PRO A 1 206 ? -2.633 9.988 -7.203 1.00 95.38 206 PRO A N 1
ATOM 1619 C CA . PRO A 1 206 ? -1.722 10.846 -6.460 1.00 95.38 206 PRO A CA 1
ATOM 1620 C C . PRO A 1 206 ? -2.426 12.033 -5.780 1.00 95.38 206 PRO A C 1
ATOM 1622 O O . PRO A 1 206 ? -1.810 12.708 -4.960 1.00 95.38 206 PRO A O 1
ATOM 1625 N N . ASN A 1 207 ? -3.696 12.313 -6.106 1.00 95.19 207 ASN A N 1
ATOM 1626 C CA . ASN A 1 207 ? -4.418 13.476 -5.580 1.00 95.19 207 ASN A CA 1
ATOM 1627 C C . ASN A 1 207 ? -5.212 13.175 -4.301 1.00 95.19 207 ASN A C 1
ATOM 1629 O O . ASN A 1 207 ? -5.711 14.108 -3.669 1.00 95.19 207 ASN A O 1
ATOM 1633 N N . LEU A 1 208 ? -5.352 11.904 -3.911 1.00 96.75 208 LEU A N 1
ATOM 1634 C CA . LEU A 1 208 ? -6.024 11.547 -2.662 1.00 96.75 208 LEU A CA 1
ATOM 1635 C C . LEU A 1 208 ? -5.190 11.972 -1.453 1.00 96.75 208 LEU A C 1
ATOM 1637 O O . LEU A 1 208 ? -3.980 11.762 -1.412 1.00 96.75 208 LEU A O 1
ATOM 1641 N N . GLU A 1 209 ? -5.857 12.488 -0.422 1.00 95.88 209 GLU A N 1
ATOM 1642 C CA . GLU A 1 209 ? -5.224 12.765 0.873 1.00 95.88 209 GLU A CA 1
ATOM 1643 C C . GLU A 1 209 ? -4.599 11.492 1.472 1.00 95.88 209 GLU A C 1
ATOM 1645 O O . GLU A 1 209 ? -3.458 11.510 1.925 1.00 95.88 209 GLU A O 1
ATOM 1650 N N . SER A 1 210 ? -5.298 10.354 1.386 1.00 96.81 210 SER A N 1
ATOM 1651 C CA . SER A 1 210 ? -4.796 9.048 1.835 1.00 96.81 210 SER A CA 1
ATOM 1652 C C . SER A 1 210 ? -3.509 8.631 1.113 1.00 96.81 210 SER A C 1
ATOM 1654 O O . SER A 1 210 ? -2.595 8.096 1.745 1.00 96.81 210 SER A O 1
ATOM 1656 N N . SER A 1 211 ? -3.388 8.937 -0.182 1.00 98.12 211 SER A N 1
ATOM 1657 C CA . SER A 1 211 ? -2.163 8.700 -0.950 1.00 98.12 211 SER A CA 1
ATOM 1658 C C . SER A 1 211 ? -1.001 9.589 -0.514 1.00 98.12 211 SER A C 1
ATOM 1660 O O . SER A 1 211 ? 0.137 9.157 -0.638 1.00 98.12 211 SER A O 1
ATOM 1662 N N . GLN A 1 212 ? -1.237 10.788 0.031 1.00 97.94 212 GLN A N 1
ATOM 1663 C CA . GLN A 1 212 ? -0.156 11.662 0.515 1.00 97.94 212 GLN A CA 1
ATOM 1664 C C . GLN A 1 212 ? 0.545 11.082 1.749 1.00 97.94 212 GLN A C 1
ATOM 1666 O O . GLN A 1 212 ? 1.761 11.232 1.880 1.00 97.94 212 GLN A O 1
ATOM 1671 N N . PHE A 1 213 ? -0.188 10.392 2.632 1.00 98.19 213 PHE A N 1
ATOM 1672 C CA . PHE A 1 213 ? 0.418 9.662 3.752 1.00 98.19 213 PHE A CA 1
ATOM 1673 C C . PHE A 1 213 ? 1.248 8.477 3.258 1.00 98.19 213 PHE A C 1
ATOM 1675 O O . PHE A 1 213 ? 2.394 8.302 3.676 1.00 98.19 213 PHE A O 1
ATOM 1682 N N . LEU A 1 214 ? 0.694 7.689 2.331 1.00 98.50 214 LEU A N 1
ATOM 1683 C CA . LEU A 1 214 ? 1.402 6.546 1.757 1.00 98.50 214 LEU A CA 1
ATOM 1684 C C . LEU A 1 214 ? 2.648 6.983 0.976 1.00 98.50 214 LEU A C 1
ATOM 1686 O O . LEU A 1 214 ? 3.697 6.365 1.111 1.00 98.50 214 LEU A O 1
ATOM 1690 N N . GLN A 1 215 ? 2.554 8.076 0.218 1.00 98.25 215 GLN A N 1
ATOM 1691 C CA . GLN A 1 215 ? 3.669 8.688 -0.500 1.00 98.25 215 GLN A CA 1
ATOM 1692 C C . GLN A 1 215 ? 4.767 9.147 0.456 1.00 98.25 215 GLN A C 1
ATOM 1694 O O . GLN A 1 215 ? 5.940 8.890 0.197 1.00 98.25 215 GLN A O 1
ATOM 1699 N N . ALA A 1 216 ? 4.403 9.810 1.559 1.00 97.62 216 ALA A N 1
ATOM 1700 C CA . ALA A 1 216 ? 5.378 10.260 2.542 1.00 97.62 216 ALA A CA 1
ATOM 1701 C C . ALA A 1 216 ? 6.170 9.089 3.125 1.00 97.62 216 ALA A C 1
ATOM 1703 O O . ALA A 1 216 ? 7.383 9.204 3.215 1.00 97.62 216 ALA A O 1
ATOM 1704 N N . TRP A 1 217 ? 5.511 7.969 3.452 1.00 97.88 217 TRP A N 1
ATOM 1705 C CA . TRP A 1 217 ? 6.183 6.742 3.896 1.00 97.88 217 TRP A CA 1
ATOM 1706 C C . TRP A 1 217 ? 7.028 6.103 2.784 1.00 97.88 217 TRP A C 1
ATOM 1708 O O . TRP A 1 217 ? 8.184 5.747 3.001 1.00 97.88 217 TRP A O 1
ATOM 1718 N N . ALA A 1 218 ? 6.469 5.967 1.580 1.00 97.94 218 ALA A N 1
ATOM 1719 C CA . ALA A 1 218 ? 7.103 5.232 0.491 1.00 97.94 218 ALA A CA 1
ATOM 1720 C C . ALA A 1 218 ? 8.315 5.961 -0.107 1.00 97.94 218 ALA A C 1
ATOM 1722 O O . ALA A 1 218 ? 9.172 5.314 -0.692 1.00 97.94 218 ALA A O 1
ATOM 1723 N N . ILE A 1 219 ? 8.416 7.288 0.011 1.00 97.12 219 ILE A N 1
ATOM 1724 C CA . ILE A 1 219 ? 9.524 8.052 -0.581 1.00 97.12 219 ILE A CA 1
ATOM 1725 C C . ILE A 1 219 ? 10.678 8.327 0.395 1.00 97.12 219 ILE A C 1
ATOM 1727 O O . ILE A 1 219 ? 11.680 8.911 -0.025 1.00 97.12 219 ILE A O 1
ATOM 1731 N N . GLU A 1 220 ? 10.563 7.925 1.668 1.00 95.81 220 GLU A N 1
ATOM 1732 C CA . GLU A 1 220 ? 11.624 8.138 2.659 1.00 95.81 220 GLU A CA 1
ATOM 1733 C C . GLU A 1 220 ? 12.940 7.486 2.221 1.00 95.81 220 GLU A C 1
ATOM 1735 O O . GLU A 1 220 ? 12.969 6.369 1.701 1.00 95.81 220 GLU A O 1
ATOM 1740 N N . ASP A 1 221 ? 14.059 8.151 2.513 1.00 95.00 221 ASP A N 1
ATOM 1741 C CA . ASP A 1 221 ? 15.394 7.692 2.112 1.00 95.00 221 ASP A CA 1
ATOM 1742 C C . ASP A 1 221 ? 15.752 6.292 2.631 1.00 95.00 221 ASP A C 1
ATOM 1744 O O . ASP A 1 221 ? 16.583 5.610 2.025 1.00 95.00 221 ASP A O 1
ATOM 1748 N N . ARG A 1 222 ? 15.149 5.870 3.752 1.00 93.88 222 ARG A N 1
ATOM 1749 C CA . ARG A 1 222 ? 15.343 4.531 4.328 1.00 93.88 222 ARG A CA 1
ATOM 1750 C C . ARG A 1 222 ? 14.633 3.422 3.549 1.00 93.88 222 ARG A C 1
ATOM 1752 O O . ARG A 1 222 ? 15.089 2.289 3.625 1.00 93.88 222 ARG A O 1
ATOM 1759 N N . GLN A 1 223 ? 13.574 3.751 2.802 1.00 95.75 223 GLN A N 1
ATOM 1760 C CA . GLN A 1 223 ? 12.814 2.780 2.008 1.00 95.75 223 GLN A CA 1
ATOM 1761 C C . GLN A 1 223 ? 13.324 2.646 0.578 1.00 95.75 223 GLN A C 1
ATOM 1763 O O . GLN A 1 223 ? 13.026 1.658 -0.084 1.00 95.75 223 GLN A O 1
ATOM 1768 N N . MET A 1 224 ? 14.106 3.619 0.108 1.00 96.38 224 MET A N 1
ATOM 1769 C CA . MET A 1 224 ? 14.692 3.602 -1.228 1.00 96.38 224 MET A CA 1
ATOM 1770 C C . MET A 1 224 ? 15.578 2.365 -1.446 1.00 96.38 224 MET A C 1
ATOM 1772 O O . MET A 1 224 ? 16.581 2.152 -0.757 1.00 96.38 224 MET A O 1
ATOM 1776 N N . LEU A 1 225 ? 15.262 1.614 -2.494 1.00 97.12 225 LEU A N 1
ATOM 1777 C CA . LEU A 1 225 ? 16.032 0.507 -3.034 1.00 97.12 225 LEU A CA 1
ATOM 1778 C C . LEU A 1 225 ? 17.266 1.057 -3.758 1.00 97.12 225 LEU A C 1
ATOM 1780 O O . LEU A 1 225 ? 17.202 1.687 -4.820 1.00 97.12 225 LEU A O 1
ATOM 1784 N N . ARG A 1 226 ? 18.432 0.828 -3.153 1.00 95.50 226 ARG A N 1
ATOM 1785 C CA . ARG A 1 226 ? 19.733 1.244 -3.704 1.00 95.50 226 ARG A CA 1
ATOM 1786 C C . ARG A 1 226 ? 20.329 0.193 -4.629 1.00 95.50 226 ARG A C 1
ATOM 1788 O O . ARG A 1 226 ? 20.997 0.533 -5.601 1.00 95.50 226 ARG A O 1
ATOM 1795 N N . ASP A 1 227 ? 20.059 -1.068 -4.329 1.00 94.81 227 ASP A N 1
ATOM 1796 C CA . ASP A 1 227 ? 20.481 -2.242 -5.072 1.00 94.81 227 ASP A CA 1
ATOM 1797 C C . ASP A 1 227 ? 19.422 -3.354 -4.949 1.00 94.81 227 ASP A C 1
ATOM 1799 O O . ASP A 1 227 ? 18.334 -3.152 -4.411 1.00 94.81 227 ASP A O 1
ATOM 1803 N N . GLY A 1 228 ? 19.719 -4.531 -5.502 1.00 95.12 228 GLY A N 1
ATOM 1804 C CA . GLY A 1 228 ? 18.832 -5.686 -5.368 1.00 95.12 228 GLY A CA 1
ATOM 1805 C C . GLY A 1 228 ? 17.526 -5.603 -6.181 1.00 95.12 228 GLY A C 1
ATOM 1806 O O . GLY A 1 228 ? 17.334 -4.698 -7.000 1.00 95.12 228 GLY A O 1
ATOM 1807 N N . PRO A 1 229 ? 16.664 -6.628 -6.059 1.00 95.38 229 PRO A N 1
ATOM 1808 C CA . PRO A 1 229 ? 15.384 -6.680 -6.761 1.00 95.38 229 PRO A CA 1
ATOM 1809 C C . PRO A 1 229 ? 14.536 -5.432 -6.494 1.00 95.38 229 PRO A C 1
ATOM 1811 O O . PRO A 1 229 ? 14.562 -4.889 -5.397 1.00 95.38 229 PRO A O 1
ATOM 1814 N N . GLY A 1 230 ? 13.757 -4.994 -7.483 1.00 96.31 230 GLY A N 1
ATOM 1815 C CA . GLY A 1 230 ? 12.823 -3.878 -7.302 1.00 96.31 230 GLY A CA 1
ATOM 1816 C C . GLY A 1 230 ? 13.343 -2.509 -7.745 1.00 96.31 230 GLY A C 1
ATOM 1817 O O . GLY A 1 230 ? 12.528 -1.662 -8.081 1.00 96.31 230 GLY A O 1
ATOM 1818 N N . VAL A 1 231 ? 14.657 -2.291 -7.867 1.00 98.06 231 VAL A N 1
ATOM 1819 C CA . VAL A 1 231 ? 15.228 -0.974 -8.246 1.00 98.06 231 VAL A CA 1
ATOM 1820 C C . VAL A 1 231 ? 14.644 -0.410 -9.552 1.00 98.06 231 VAL A C 1
ATOM 1822 O O . VAL A 1 231 ? 14.334 0.776 -9.634 1.00 98.06 231 VAL A O 1
ATOM 1825 N N . ALA A 1 232 ? 14.448 -1.246 -10.579 1.00 97.69 232 ALA A N 1
ATOM 1826 C CA . ALA A 1 232 ? 13.832 -0.801 -11.835 1.00 97.69 232 ALA A CA 1
ATOM 1827 C C . ALA A 1 232 ? 12.362 -0.393 -11.654 1.00 97.69 232 ALA A C 1
ATOM 1829 O O . ALA A 1 232 ? 11.896 0.567 -12.267 1.00 97.69 232 ALA A O 1
ATOM 1830 N N . TYR A 1 233 ? 11.638 -1.100 -10.788 1.00 97.56 233 TYR A N 1
ATOM 1831 C CA . TYR A 1 233 ? 10.262 -0.765 -10.448 1.00 97.56 233 TYR A CA 1
ATOM 1832 C C . TYR A 1 233 ? 10.177 0.503 -9.600 1.00 97.56 233 TYR A C 1
ATOM 1834 O O . TYR A 1 233 ? 9.274 1.305 -9.816 1.00 97.56 233 TYR A O 1
ATOM 1842 N N . GLU A 1 234 ? 11.119 0.728 -8.681 1.00 98.00 234 GLU A N 1
ATOM 1843 C CA . GLU A 1 234 ? 11.160 1.977 -7.923 1.00 98.00 234 GLU A CA 1
ATOM 1844 C C . GLU A 1 234 ? 11.387 3.145 -8.875 1.00 98.00 234 GLU A C 1
ATOM 1846 O O . GLU A 1 234 ? 10.653 4.126 -8.818 1.00 98.00 234 GLU A O 1
ATOM 1851 N N . PHE A 1 235 ? 12.341 3.026 -9.802 1.00 98.38 235 PHE A N 1
ATOM 1852 C CA . PHE A 1 235 ? 12.554 4.060 -10.806 1.00 98.38 235 PHE A CA 1
ATOM 1853 C C . PHE A 1 235 ? 11.273 4.333 -11.613 1.00 98.38 235 PHE A C 1
ATOM 1855 O O . PHE A 1 235 ? 10.879 5.492 -11.762 1.00 98.38 235 PHE A O 1
ATOM 1862 N N . LEU A 1 236 ? 10.567 3.282 -12.051 1.00 97.56 236 LEU A N 1
ATOM 1863 C CA . LEU A 1 236 ? 9.296 3.395 -12.772 1.00 97.56 236 LEU A CA 1
ATOM 1864 C C . LEU A 1 236 ? 8.205 4.126 -11.967 1.00 97.56 236 LEU A C 1
ATOM 1866 O O . LEU A 1 236 ? 7.535 5.013 -12.514 1.00 97.56 236 LEU A O 1
ATOM 1870 N N . TRP A 1 237 ? 8.002 3.751 -10.701 1.00 97.56 237 TRP A N 1
ATOM 1871 C CA . TRP A 1 237 ? 6.827 4.147 -9.919 1.00 97.56 237 TRP A CA 1
ATOM 1872 C C . TRP A 1 237 ? 7.048 5.340 -8.995 1.00 97.56 237 TRP A C 1
ATOM 1874 O O . TRP A 1 237 ? 6.139 6.158 -8.865 1.00 97.56 237 TRP A O 1
ATOM 1884 N N . ALA A 1 238 ? 8.226 5.473 -8.386 1.00 97.50 238 ALA A N 1
ATOM 1885 C CA . ALA A 1 238 ? 8.496 6.537 -7.429 1.00 97.50 238 ALA A CA 1
ATOM 1886 C C . ALA A 1 238 ? 8.471 7.903 -8.103 1.00 97.50 238 ALA A C 1
ATOM 1888 O O . ALA A 1 238 ? 9.278 8.176 -8.992 1.00 97.50 238 ALA A O 1
ATOM 1889 N N . ASP A 1 239 ? 7.588 8.780 -7.635 1.00 95.88 239 ASP A N 1
ATOM 1890 C CA . ASP A 1 239 ? 7.512 10.169 -8.070 1.00 95.88 239 ASP A CA 1
ATOM 1891 C C . ASP A 1 239 ? 7.838 11.093 -6.884 1.00 95.88 239 ASP A C 1
ATOM 1893 O O . ASP A 1 239 ? 6.957 11.400 -6.079 1.00 95.88 239 ASP A O 1
ATOM 1897 N N . PRO A 1 240 ? 9.103 11.530 -6.729 1.00 93.06 240 PRO A N 1
ATOM 1898 C CA . PRO A 1 240 ? 9.514 12.371 -5.606 1.00 93.06 240 PRO A CA 1
ATOM 1899 C C . PRO A 1 240 ? 8.967 13.804 -5.689 1.00 93.06 240 PRO A C 1
ATOM 1901 O O . PRO A 1 240 ? 9.205 14.595 -4.781 1.00 93.06 240 PRO A O 1
ATOM 1904 N N . TYR A 1 241 ? 8.272 14.163 -6.773 1.00 93.06 241 TYR A N 1
ATOM 1905 C CA . TYR A 1 241 ? 7.684 15.488 -6.955 1.00 93.06 241 TYR A CA 1
ATOM 1906 C C . TYR A 1 241 ? 6.233 15.563 -6.456 1.00 93.06 241 TYR A C 1
ATOM 1908 O O . TYR A 1 241 ? 5.658 16.653 -6.431 1.00 93.06 241 TYR A O 1
ATOM 1916 N N . LEU A 1 242 ? 5.637 14.431 -6.062 1.00 94.94 242 LEU A N 1
ATOM 1917 C CA . LEU A 1 242 ? 4.317 14.402 -5.440 1.00 94.94 242 LEU A CA 1
ATOM 1918 C C . LEU A 1 242 ? 4.372 14.920 -3.996 1.00 94.94 242 LEU A C 1
ATOM 1920 O O . LEU A 1 242 ? 5.341 14.646 -3.282 1.00 94.94 242 LEU A O 1
ATOM 1924 N N . PRO A 1 243 ? 3.333 15.643 -3.539 1.00 94.31 243 PRO A N 1
ATOM 1925 C CA . PRO A 1 243 ? 3.250 16.066 -2.151 1.00 94.31 243 PRO A CA 1
ATOM 1926 C C . PRO A 1 243 ? 3.107 14.854 -1.225 1.00 94.31 243 PRO A C 1
ATOM 1928 O O . PRO A 1 243 ? 2.457 13.864 -1.562 1.00 94.31 243 PRO A O 1
ATOM 1931 N N . GLY A 1 244 ? 3.685 14.964 -0.033 1.00 94.50 244 GLY A N 1
ATOM 1932 C CA . GLY A 1 244 ? 3.532 13.990 1.038 1.00 94.50 244 GLY A CA 1
ATOM 1933 C C . GLY A 1 244 ? 3.186 14.686 2.347 1.00 94.50 244 GLY A C 1
ATOM 1934 O O . GLY A 1 244 ? 3.684 15.777 2.632 1.00 94.50 244 GLY A O 1
ATOM 1935 N N . VAL A 1 245 ? 2.346 14.041 3.150 1.00 96.19 245 VAL A N 1
ATOM 1936 C CA . VAL A 1 245 ? 2.073 14.438 4.535 1.00 96.19 245 VAL A CA 1
ATOM 1937 C C . VAL A 1 245 ? 2.610 13.332 5.421 1.00 96.19 245 VAL A C 1
ATOM 1939 O O . VAL A 1 245 ? 2.299 12.170 5.186 1.00 96.19 245 VAL A O 1
ATOM 1942 N N . GLY A 1 246 ? 3.413 13.680 6.431 1.00 95.94 246 GLY A N 1
ATOM 1943 C CA . GLY A 1 246 ? 4.021 12.692 7.325 1.00 95.94 246 GLY A CA 1
ATOM 1944 C C . GLY A 1 246 ? 2.977 11.705 7.839 1.00 95.94 246 GLY A C 1
ATOM 1945 O O . GLY A 1 246 ? 1.988 12.116 8.453 1.00 95.94 246 GLY A O 1
ATOM 1946 N N . TYR A 1 247 ? 3.185 10.417 7.565 1.00 94.81 247 TYR A N 1
ATOM 1947 C CA . TYR A 1 247 ? 2.240 9.358 7.913 1.00 94.81 247 TYR A CA 1
ATOM 1948 C C . TYR A 1 247 ? 2.029 9.239 9.428 1.00 94.81 247 TYR A C 1
ATOM 1950 O O . TYR A 1 247 ? 1.021 8.711 9.874 1.00 94.81 247 TYR A O 1
ATOM 1958 N N . GLN A 1 248 ? 2.922 9.815 10.232 1.00 94.94 248 GLN A N 1
ATOM 1959 C CA . GLN A 1 248 ? 2.778 9.928 11.679 1.00 94.94 248 GLN A CA 1
ATOM 1960 C C . GLN A 1 248 ? 1.579 10.799 12.099 1.00 94.94 248 GLN A C 1
ATOM 1962 O O . GLN A 1 248 ? 1.101 10.669 13.224 1.00 94.94 248 GLN A O 1
ATOM 1967 N N . ASN A 1 249 ? 1.076 11.659 11.202 1.00 95.62 249 ASN A N 1
ATOM 1968 C CA . ASN A 1 249 ? -0.133 12.464 11.413 1.00 95.62 249 ASN A CA 1
ATOM 1969 C C . ASN A 1 249 ? -1.430 11.695 11.112 1.00 95.62 249 ASN A C 1
ATOM 1971 O O . ASN A 1 249 ? -2.518 12.199 11.391 1.00 95.62 249 ASN A O 1
ATOM 1975 N N . LEU A 1 250 ? -1.334 10.501 10.521 1.00 95.81 250 LEU A N 1
ATOM 1976 C CA . LEU A 1 250 ? -2.480 9.645 10.253 1.00 95.81 250 LEU A CA 1
ATOM 1977 C C . LEU A 1 250 ? -3.009 9.062 11.569 1.00 95.81 250 LEU A C 1
ATOM 1979 O O . LEU A 1 250 ? -2.232 8.633 12.431 1.00 95.81 250 LEU A O 1
ATOM 1983 N N . GLU A 1 251 ? -4.337 8.991 11.700 1.00 95.62 251 GLU A N 1
ATOM 1984 C CA . GLU A 1 251 ? -4.953 8.221 12.778 1.00 95.62 251 GLU A CA 1
ATOM 1985 C C . GLU A 1 251 ? -4.438 6.783 12.726 1.00 95.62 251 GLU A C 1
ATOM 1987 O O . GLU A 1 251 ? -4.562 6.129 11.689 1.00 95.62 251 GLU A O 1
ATOM 1992 N N . PRO A 1 252 ? -3.884 6.248 13.823 1.00 97.06 252 PRO A N 1
ATOM 1993 C CA . PRO A 1 252 ? -3.210 4.962 13.790 1.00 97.06 252 PRO A CA 1
ATOM 1994 C C . PRO A 1 252 ? -4.223 3.806 13.844 1.00 97.06 252 PRO A C 1
ATOM 1996 O O . PRO A 1 252 ? -3.975 2.786 14.476 1.00 97.06 252 PRO A O 1
ATOM 1999 N N . TRP A 1 253 ? -5.396 3.976 13.234 1.00 97.75 253 TRP A N 1
ATOM 2000 C CA . TRP A 1 253 ? -6.431 2.964 13.122 1.00 97.75 253 TRP A CA 1
ATOM 2001 C C . TRP A 1 253 ? -7.341 3.217 11.915 1.00 97.75 253 TRP A C 1
ATOM 2003 O O . TRP A 1 253 ? -7.551 4.351 11.487 1.00 97.75 253 TRP A O 1
ATOM 2013 N N . SER A 1 254 ? -7.914 2.142 11.387 1.00 96.31 254 SER A N 1
ATOM 2014 C CA . SER A 1 254 ? -8.969 2.166 10.376 1.00 96.31 254 SER A CA 1
ATOM 2015 C C . SER A 1 254 ? -9.957 1.048 10.669 1.00 96.31 254 SER A C 1
ATOM 2017 O O . SER A 1 254 ? -9.562 -0.032 11.099 1.00 96.31 254 SER A O 1
ATOM 2019 N N . TYR A 1 255 ? -11.244 1.318 10.472 1.00 94.94 255 TYR A N 1
ATOM 2020 C CA . TYR A 1 255 ? -12.310 0.330 10.589 1.00 94.94 255 TYR A CA 1
ATOM 2021 C C . TYR A 1 255 ? -13.224 0.465 9.379 1.00 94.94 255 TYR A C 1
ATOM 2023 O O . TYR A 1 255 ? -13.880 1.502 9.223 1.00 94.94 255 TYR A O 1
ATOM 2031 N N . ASP A 1 256 ? -13.239 -0.555 8.527 1.00 86.00 256 ASP A N 1
ATOM 2032 C CA . ASP A 1 256 ? -14.018 -0.539 7.294 1.00 86.00 256 ASP A CA 1
ATOM 2033 C C . ASP A 1 256 ? -15.371 -1.270 7.438 1.00 86.00 256 ASP A C 1
ATOM 2035 O O . ASP A 1 256 ? -15.534 -2.126 8.313 1.00 86.00 256 ASP A O 1
ATOM 2039 N N . PRO A 1 257 ? -16.364 -0.967 6.578 1.00 77.38 257 PRO A N 1
ATOM 2040 C CA . PRO A 1 257 ? -17.704 -1.564 6.655 1.00 77.38 257 PRO A CA 1
ATOM 2041 C C . PRO A 1 257 ? -17.775 -3.087 6.456 1.00 77.38 257 PRO A C 1
ATOM 2043 O O . PRO A 1 257 ? -18.799 -3.694 6.757 1.00 77.38 257 PRO A O 1
ATOM 2046 N N . SER A 1 258 ? -16.721 -3.710 5.931 1.00 82.00 258 SER A N 1
ATOM 2047 C CA . SER A 1 258 ? -16.589 -5.166 5.766 1.00 82.00 258 SER A CA 1
ATOM 2048 C C . SER A 1 258 ? -16.113 -5.852 7.050 1.00 82.00 258 SER A C 1
ATOM 2050 O O . SER A 1 258 ? -15.916 -7.069 7.057 1.00 82.00 258 SER A O 1
ATOM 2052 N N . GLY A 1 259 ? -15.907 -5.086 8.120 1.00 87.50 259 GLY A N 1
ATOM 2053 C CA . GLY A 1 259 ? -15.529 -5.593 9.426 1.00 87.50 259 GLY A CA 1
ATOM 2054 C C . GLY A 1 259 ? -14.046 -5.900 9.567 1.00 87.50 259 GLY A C 1
ATOM 2055 O O . GLY A 1 259 ? -13.684 -6.848 10.263 1.00 87.50 259 GLY A O 1
ATOM 2056 N N . ARG A 1 260 ? -13.169 -5.141 8.894 1.00 94.38 260 ARG A N 1
ATOM 2057 C CA . ARG A 1 260 ? -11.733 -5.176 9.199 1.00 94.38 260 ARG A CA 1
ATOM 2058 C C . ARG A 1 260 ? -11.351 -3.944 9.996 1.00 94.38 260 ARG A C 1
ATOM 2060 O O . ARG A 1 260 ? -11.667 -2.817 9.626 1.00 94.38 260 ARG A O 1
ATOM 2067 N N . LEU A 1 261 ? -10.657 -4.188 11.094 1.00 97.69 261 LEU A N 1
ATOM 2068 C CA . LEU A 1 261 ? -10.059 -3.178 11.944 1.00 97.69 261 LEU A CA 1
ATOM 2069 C C . LEU A 1 261 ? -8.549 -3.387 11.934 1.00 97.69 261 LEU A C 1
ATOM 2071 O O . LEU A 1 261 ? -8.077 -4.453 12.319 1.00 97.69 261 LEU A O 1
ATOM 2075 N N . PHE A 1 262 ? -7.804 -2.363 11.539 1.00 98.06 262 PHE A N 1
ATOM 2076 C CA . PHE A 1 262 ? -6.366 -2.268 11.782 1.00 98.06 262 PHE A CA 1
ATOM 2077 C C . PHE A 1 262 ? -6.135 -1.167 12.797 1.00 98.06 262 PHE A C 1
ATOM 2079 O O . PHE A 1 262 ? -6.730 -0.097 12.676 1.00 98.06 262 PHE A O 1
ATOM 2086 N N . ALA A 1 263 ? -5.293 -1.404 13.795 1.00 98.19 263 ALA A N 1
ATOM 2087 C CA . ALA A 1 263 ? -4.950 -0.377 14.764 1.00 98.19 263 ALA A CA 1
ATOM 2088 C C . ALA A 1 263 ? -3.538 -0.573 15.312 1.00 98.19 263 ALA A C 1
ATOM 2090 O O . ALA A 1 263 ? -3.071 -1.696 15.482 1.00 98.19 263 ALA A O 1
ATOM 2091 N N . ARG A 1 264 ? -2.864 0.533 15.619 1.00 97.50 264 ARG A N 1
ATOM 2092 C CA . ARG A 1 264 ? -1.544 0.555 16.242 1.00 97.50 264 ARG A CA 1
ATOM 2093 C C . ARG A 1 264 ? -1.445 1.652 17.291 1.00 97.50 264 ARG A C 1
ATOM 2095 O O . ARG A 1 264 ? -2.132 2.667 17.218 1.00 97.50 264 ARG A O 1
ATOM 2102 N N . ALA A 1 265 ? -0.657 1.420 18.337 1.00 96.50 265 ALA A N 1
ATOM 2103 C CA . ALA A 1 265 ? -0.587 2.342 19.473 1.00 96.50 265 ALA A CA 1
ATOM 2104 C C . ALA A 1 265 ? 0.051 3.682 19.073 1.00 96.50 265 ALA A C 1
ATOM 2106 O O . ALA A 1 265 ? -0.402 4.747 19.490 1.00 96.50 265 ALA A O 1
ATOM 2107 N N . ASN A 1 266 ? 1.089 3.606 18.242 1.00 95.00 266 ASN A N 1
ATOM 2108 C CA . ASN A 1 266 ? 1.792 4.713 17.609 1.00 95.00 266 ASN A CA 1
ATOM 2109 C C . ASN A 1 266 ? 2.546 4.177 16.372 1.00 95.00 266 ASN A C 1
ATOM 2111 O O . ASN A 1 266 ? 2.373 3.013 16.002 1.00 95.00 266 ASN A O 1
ATOM 2115 N N . TRP A 1 267 ? 3.372 5.009 15.737 1.00 94.81 267 TRP A N 1
ATOM 2116 C CA . TRP A 1 267 ? 4.110 4.664 14.517 1.00 94.81 267 TRP A CA 1
ATOM 2117 C C . TRP A 1 267 ? 5.508 4.067 14.753 1.00 94.81 267 TRP A C 1
ATOM 2119 O O . TRP A 1 267 ? 6.229 3.845 13.785 1.00 94.81 267 TRP A O 1
ATOM 2129 N N . ASP A 1 268 ? 5.858 3.745 16.001 1.00 93.06 268 ASP A N 1
ATOM 2130 C CA . ASP A 1 268 ? 7.161 3.176 16.352 1.00 93.06 268 ASP A CA 1
ATOM 2131 C C . ASP A 1 268 ? 7.256 1.687 15.969 1.00 93.06 268 ASP A C 1
ATOM 2133 O O . ASP A 1 268 ? 6.250 0.971 15.880 1.00 93.06 268 ASP A O 1
ATOM 2137 N N . ALA A 1 269 ? 8.485 1.195 15.806 1.00 90.75 269 ALA A N 1
ATOM 2138 C CA . ALA A 1 269 ? 8.793 -0.199 15.463 1.00 90.75 269 ALA A CA 1
ATOM 2139 C C . ALA A 1 269 ? 8.329 -1.224 16.520 1.00 90.75 269 ALA A C 1
ATOM 2141 O O . ALA A 1 269 ? 8.097 -2.393 16.218 1.00 90.75 269 ALA A O 1
ATOM 2142 N N . ASN A 1 270 ? 8.197 -0.797 17.779 1.00 94.69 270 ASN A N 1
ATOM 2143 C CA . ASN A 1 270 ? 7.755 -1.629 18.901 1.00 94.69 270 ASN A CA 1
ATOM 2144 C C . ASN A 1 270 ? 6.291 -1.369 19.297 1.00 94.69 270 ASN A C 1
ATOM 2146 O O . ASN A 1 270 ? 5.851 -1.839 20.347 1.00 94.69 270 ASN A O 1
ATOM 2150 N N . ALA A 1 271 ? 5.538 -0.621 18.485 1.00 95.50 271 ALA A N 1
ATOM 2151 C CA . ALA A 1 271 ? 4.140 -0.328 18.755 1.00 95.50 271 ALA A CA 1
ATOM 2152 C C . ALA A 1 271 ? 3.317 -1.617 18.845 1.00 95.50 271 ALA A C 1
ATOM 2154 O O . ALA A 1 271 ? 3.455 -2.494 17.989 1.00 95.50 271 ALA A O 1
ATOM 2155 N N . CYS A 1 272 ? 2.409 -1.695 19.825 1.00 97.75 272 CYS A N 1
ATOM 2156 C CA . CYS A 1 272 ? 1.338 -2.689 19.788 1.00 97.75 272 CYS A CA 1
ATOM 2157 C C . CYS A 1 272 ? 0.515 -2.457 18.522 1.00 97.75 272 CYS A C 1
ATOM 2159 O O . CYS A 1 272 ? -0.028 -1.365 18.336 1.00 97.75 272 CYS A O 1
ATOM 2161 N N . TRP A 1 273 ? 0.454 -3.470 17.669 1.00 98.31 273 TRP A N 1
ATOM 2162 C CA . TRP A 1 273 ? -0.295 -3.490 16.421 1.00 98.31 273 TRP A CA 1
ATOM 2163 C C . TRP A 1 273 ? -1.290 -4.643 16.462 1.00 98.31 273 TRP A C 1
ATOM 2165 O O . TRP A 1 273 ? -0.961 -5.722 16.960 1.00 98.31 273 TRP A O 1
ATOM 2175 N N . ILE A 1 274 ? -2.495 -4.411 15.948 1.00 98.31 274 ILE A N 1
ATOM 2176 C CA . ILE A 1 274 ? -3.559 -5.405 15.863 1.00 98.31 274 ILE A CA 1
ATOM 2177 C C . ILE A 1 274 ? -4.266 -5.345 14.508 1.00 98.31 274 ILE A C 1
ATOM 2179 O O . ILE A 1 274 ? -4.481 -4.272 13.938 1.00 98.31 274 ILE A O 1
ATOM 2183 N N . SER A 1 275 ? -4.713 -6.510 14.050 1.00 97.81 275 SER A N 1
ATOM 2184 C CA . SER A 1 275 ? -5.724 -6.654 13.008 1.00 97.81 275 SER A CA 1
ATOM 2185 C C . SER A 1 275 ? -6.852 -7.541 13.522 1.00 97.81 275 SER A C 1
ATOM 2187 O O . SER A 1 275 ? -6.603 -8.612 14.073 1.00 97.81 275 SER A O 1
ATOM 2189 N N . ILE A 1 276 ? -8.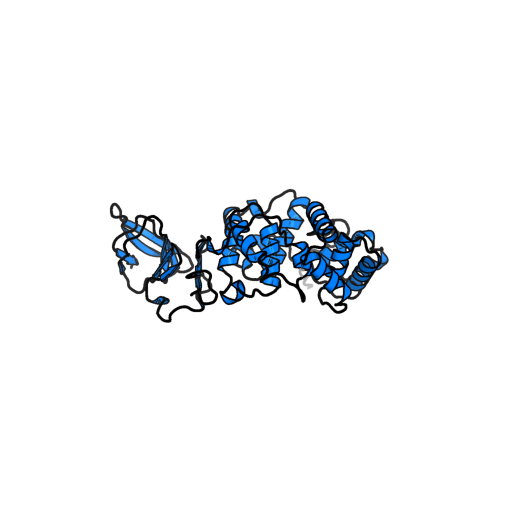096 -7.100 13.356 1.00 97.50 276 ILE A N 1
ATOM 2190 C CA . ILE A 1 276 ? -9.295 -7.880 13.671 1.00 97.50 276 ILE A CA 1
ATOM 2191 C C . ILE A 1 276 ? -10.139 -7.957 12.406 1.00 97.50 276 ILE A C 1
ATOM 2193 O O . ILE A 1 276 ? -10.459 -6.935 11.805 1.00 97.50 276 ILE A O 1
ATOM 2197 N N . SER A 1 277 ? -10.491 -9.171 11.993 1.00 95.75 277 SER A N 1
ATOM 2198 C CA . SER A 1 277 ? -11.353 -9.409 10.837 1.00 95.75 277 SER A CA 1
ATOM 2199 C C . SER A 1 277 ? -12.132 -10.714 10.984 1.00 95.75 277 SER A C 1
ATOM 2201 O O . SER A 1 277 ? -11.933 -11.479 11.928 1.00 95.75 277 SER A O 1
ATOM 2203 N N . THR A 1 278 ? -12.960 -11.035 9.989 1.00 93.56 278 THR A N 1
ATOM 2204 C CA . THR A 1 278 ? -13.626 -12.344 9.877 1.00 93.56 278 THR A CA 1
ATOM 2205 C C . THR A 1 278 ? -12.653 -13.526 9.809 1.00 93.56 278 THR A C 1
ATOM 2207 O O . THR A 1 278 ? -13.052 -14.657 10.077 1.00 93.56 278 THR A O 1
ATOM 2210 N N . ARG A 1 279 ? -11.376 -13.291 9.472 1.00 92.06 279 ARG A N 1
ATOM 2211 C CA . ARG A 1 279 ? -10.327 -14.325 9.439 1.00 92.06 279 ARG A CA 1
ATOM 2212 C C . ARG A 1 279 ? -9.691 -14.587 10.805 1.00 92.06 279 ARG A C 1
ATOM 2214 O O . ARG A 1 279 ? -8.982 -15.577 10.953 1.00 92.06 279 ARG A O 1
ATOM 2221 N N . GLY A 1 280 ? -9.941 -13.727 11.790 1.00 94.12 280 GLY A N 1
ATOM 2222 C CA . GLY A 1 280 ? -9.385 -13.839 13.133 1.00 94.12 280 GLY A CA 1
ATOM 2223 C C . GLY A 1 280 ? -8.681 -12.569 13.596 1.00 94.12 280 GLY A C 1
ATOM 2224 O O . GLY A 1 280 ? -8.929 -11.473 13.090 1.00 94.12 280 GLY A O 1
ATOM 2225 N N . ILE A 1 281 ? -7.826 -12.747 14.603 1.00 96.25 281 ILE A N 1
ATOM 2226 C CA . ILE A 1 281 ? -7.071 -11.678 15.256 1.00 96.25 281 ILE A CA 1
ATOM 2227 C C . ILE A 1 281 ? -5.586 -11.924 15.014 1.00 96.25 281 ILE A C 1
ATOM 2229 O O . ILE A 1 281 ? -5.080 -12.999 15.344 1.00 96.25 281 ILE A O 1
ATOM 2233 N N . GLU A 1 282 ? -4.900 -10.912 14.507 1.00 97.31 282 GLU A N 1
ATOM 2234 C CA . GLU A 1 282 ? -3.444 -10.850 14.424 1.00 97.31 282 GLU A CA 1
ATOM 2235 C C . GLU A 1 282 ? -2.955 -9.740 15.359 1.00 97.31 282 GLU A C 1
ATOM 2237 O O . GLU A 1 282 ? -3.625 -8.719 15.521 1.00 97.31 282 GLU A O 1
ATOM 2242 N N . GLU A 1 283 ? -1.812 -9.939 16.010 1.00 97.12 283 GLU A N 1
ATOM 2243 C CA . GLU A 1 283 ? -1.248 -8.960 16.939 1.00 97.12 283 GLU A CA 1
ATOM 2244 C C . GLU A 1 283 ? 0.275 -9.046 16.998 1.00 97.12 283 GLU A C 1
ATOM 2246 O O . GLU A 1 283 ? 0.854 -10.114 16.797 1.00 97.12 283 GLU A O 1
ATOM 2251 N N . GLN A 1 284 ? 0.919 -7.928 17.328 1.00 97.56 284 GLN A N 1
ATOM 2252 C CA . GLN A 1 284 ? 2.365 -7.841 17.512 1.00 97.56 284 GLN A CA 1
ATOM 2253 C C . GLN A 1 284 ? 2.696 -6.781 18.560 1.00 97.56 284 GLN A C 1
ATOM 2255 O O . GLN A 1 284 ? 2.053 -5.737 18.612 1.00 97.56 284 GLN A O 1
ATOM 2260 N N . ASN A 1 285 ? 3.690 -7.055 19.410 1.00 97.00 285 ASN A N 1
ATOM 2261 C CA . ASN A 1 285 ? 4.167 -6.161 20.479 1.00 97.00 285 ASN A CA 1
ATOM 2262 C C . ASN A 1 285 ? 3.095 -5.704 21.494 1.00 97.00 285 ASN A C 1
ATOM 2264 O O . ASN A 1 285 ? 3.274 -4.706 22.194 1.00 97.00 285 ASN A O 1
ATOM 2268 N N . CYS A 1 286 ? 1.969 -6.409 21.595 1.00 97.12 286 CYS A N 1
ATOM 2269 C CA . CYS A 1 286 ? 0.903 -6.062 22.528 1.00 97.12 286 CYS A CA 1
ATOM 2270 C C . CYS A 1 286 ? 1.114 -6.698 23.907 1.00 97.12 286 CYS A C 1
ATOM 2272 O O . CYS A 1 286 ? 1.628 -7.808 24.038 1.00 97.12 286 CYS A O 1
ATOM 2274 N N . SER A 1 287 ? 0.694 -5.991 24.960 1.00 95.38 287 SER A N 1
ATOM 2275 C CA . SER A 1 287 ? 0.725 -6.517 26.332 1.00 95.38 287 SER A CA 1
ATOM 2276 C C . SER A 1 287 ? -0.158 -7.766 26.451 1.00 95.38 287 SER A C 1
ATOM 2278 O O . SER A 1 287 ? -1.277 -7.726 25.950 1.00 95.38 287 SER A O 1
ATOM 2280 N N . PRO A 1 288 ? 0.232 -8.826 27.184 1.00 93.62 288 PRO A N 1
ATOM 2281 C CA . PRO A 1 288 ? -0.559 -10.059 27.298 1.00 93.62 288 PRO A CA 1
ATOM 2282 C C . PRO A 1 288 ? -2.026 -9.865 27.726 1.00 93.62 288 PRO A C 1
ATOM 2284 O O . PRO A 1 288 ? -2.886 -10.680 27.401 1.00 93.62 288 PRO A O 1
ATOM 2287 N N . ASN A 1 289 ? -2.330 -8.772 28.434 1.00 93.25 289 ASN A N 1
ATOM 2288 C CA . ASN A 1 289 ? -3.671 -8.468 28.938 1.00 93.25 289 ASN A CA 1
ATOM 2289 C C . ASN A 1 289 ? -4.484 -7.521 28.040 1.00 93.25 289 ASN A C 1
ATOM 2291 O O . ASN A 1 289 ? -5.614 -7.182 28.400 1.00 93.25 289 ASN A O 1
ATOM 2295 N N . TRP A 1 290 ? -3.961 -7.104 26.880 1.00 94.06 290 TRP A N 1
ATOM 2296 C CA . TRP A 1 290 ? -4.638 -6.144 25.996 1.00 94.06 290 TRP A CA 1
ATOM 2297 C C . TRP A 1 290 ? -6.033 -6.632 25.567 1.00 94.06 290 TRP A C 1
ATOM 2299 O O . TRP A 1 290 ? -6.959 -5.840 25.431 1.00 94.06 290 TRP A O 1
ATOM 2309 N N . ARG A 1 291 ? -6.217 -7.955 25.441 1.00 95.00 291 ARG A N 1
ATOM 2310 C CA . ARG A 1 291 ? -7.489 -8.584 25.043 1.00 95.00 291 ARG A CA 1
ATOM 2311 C C . ARG A 1 291 ? -8.589 -8.562 26.111 1.00 95.00 291 ARG A C 1
ATOM 2313 O O . ARG A 1 291 ? -9.731 -8.939 25.829 1.00 95.00 291 ARG A O 1
ATOM 2320 N N . ALA A 1 292 ? -8.234 -8.234 27.351 1.00 94.12 292 ALA A N 1
ATOM 2321 C CA . ALA A 1 292 ? -9.117 -8.294 28.515 1.00 94.12 292 ALA A CA 1
ATOM 2322 C C . ALA A 1 292 ? -9.469 -6.908 29.073 1.00 94.12 292 ALA A C 1
ATOM 2324 O O . ALA A 1 292 ? -10.261 -6.815 30.008 1.00 94.12 292 ALA A O 1
ATOM 2325 N N . GLN A 1 293 ? -8.878 -5.844 28.529 1.00 93.19 293 GLN A N 1
ATOM 2326 C CA . GLN A 1 293 ? -9.042 -4.476 29.010 1.00 93.19 293 GLN A CA 1
ATOM 2327 C C . GLN A 1 293 ? -9.304 -3.527 27.836 1.00 93.19 293 GLN A C 1
ATOM 2329 O O . GLN A 1 293 ? -8.911 -3.835 26.711 1.00 93.19 293 GLN A O 1
ATOM 2334 N N . PRO A 1 294 ? -9.957 -2.375 28.067 1.00 94.50 294 PRO A N 1
ATOM 2335 C CA . PRO A 1 294 ? -10.049 -1.331 27.056 1.00 94.50 294 PRO A CA 1
ATOM 2336 C C . PRO A 1 294 ? -8.658 -0.922 26.554 1.00 94.50 294 PRO A C 1
ATOM 2338 O O . PRO A 1 294 ? -7.770 -0.625 27.354 1.00 94.50 294 PRO A O 1
ATOM 2341 N N . ALA A 1 295 ? -8.482 -0.892 25.236 1.00 95.06 295 ALA A N 1
ATOM 2342 C CA . ALA A 1 295 ? -7.252 -0.463 24.579 1.00 95.06 295 ALA A CA 1
ATOM 2343 C C . ALA A 1 295 ? -7.495 0.830 23.794 1.00 95.06 295 ALA A C 1
ATOM 2345 O O . ALA A 1 295 ? -8.576 1.032 23.239 1.00 95.06 295 ALA A O 1
ATOM 2346 N N . ARG A 1 296 ? -6.489 1.707 23.740 1.00 95.00 296 ARG A N 1
ATOM 2347 C CA . ARG A 1 296 ? -6.565 2.979 23.017 1.00 95.00 296 ARG A CA 1
ATOM 2348 C C . ARG A 1 296 ? -5.554 3.015 21.876 1.00 95.00 296 ARG A C 1
ATOM 2350 O O . ARG A 1 296 ? -4.373 2.771 22.099 1.00 95.00 296 ARG A O 1
ATOM 2357 N N . PHE A 1 297 ? -6.023 3.388 20.690 1.00 96.44 297 PHE A N 1
ATOM 2358 C CA . PHE A 1 297 ? -5.225 3.533 19.473 1.00 96.44 297 PHE A CA 1
ATOM 2359 C C . PHE A 1 297 ? -5.536 4.896 18.842 1.00 96.44 297 PHE A C 1
ATOM 2361 O O . PHE A 1 297 ? -6.535 5.064 18.146 1.00 96.44 297 PHE A O 1
ATOM 2368 N N . GLY A 1 298 ? -4.745 5.922 19.166 1.00 94.69 298 GLY A N 1
ATOM 2369 C CA . GLY A 1 298 ? -5.075 7.307 18.807 1.00 94.69 298 GLY A CA 1
ATOM 2370 C C . GLY A 1 298 ? -6.421 7.749 19.399 1.00 94.69 298 GLY A C 1
ATOM 2371 O O . GLY A 1 298 ? -6.581 7.818 20.628 1.00 94.69 298 GLY A O 1
ATOM 2372 N N . ARG A 1 299 ? -7.393 8.057 18.530 1.00 95.69 299 ARG A N 1
ATOM 2373 C CA . ARG A 1 299 ? -8.776 8.389 18.924 1.00 95.69 299 ARG A CA 1
ATOM 2374 C C . ARG A 1 299 ? -9.723 7.186 19.016 1.00 95.69 299 ARG A C 1
ATOM 2376 O O . ARG A 1 299 ? -10.874 7.373 19.406 1.00 95.69 299 ARG A O 1
ATOM 2383 N N . LEU A 1 300 ? -9.274 5.971 18.707 1.00 96.81 300 LEU A N 1
ATOM 2384 C CA . LEU A 1 300 ? -10.054 4.749 18.908 1.00 96.81 300 LEU A CA 1
ATOM 2385 C C . LEU A 1 300 ? -9.944 4.255 20.355 1.00 96.81 300 LEU A C 1
ATOM 2387 O O . LEU A 1 300 ? -8.840 4.043 20.852 1.00 96.81 300 LEU A O 1
ATOM 2391 N N . ASN A 1 301 ? -11.084 3.983 20.988 1.00 95.88 301 ASN A N 1
ATOM 2392 C CA . ASN A 1 301 ? -11.183 3.143 22.179 1.00 95.88 301 ASN A CA 1
ATOM 2393 C C . ASN A 1 301 ? -11.812 1.802 21.794 1.00 95.88 301 ASN A C 1
ATOM 2395 O O . ASN A 1 301 ? -12.976 1.738 21.394 1.00 95.88 301 ASN A O 1
ATOM 2399 N N . LEU A 1 302 ? -11.041 0.734 21.942 1.00 96.88 302 LEU A N 1
ATOM 2400 C CA . LEU A 1 302 ? -11.446 -0.630 21.653 1.00 96.88 302 LEU A CA 1
ATOM 2401 C C . LEU A 1 302 ? -11.799 -1.339 22.969 1.00 96.88 302 LEU A C 1
ATOM 2403 O O . LEU A 1 302 ? -10.920 -1.622 23.783 1.00 96.88 302 LEU A O 1
ATOM 2407 N N . ILE A 1 303 ? -13.086 -1.606 23.199 1.00 96.69 303 ILE A N 1
ATOM 2408 C CA . ILE A 1 303 ? -13.605 -2.119 24.478 1.00 96.69 303 ILE A CA 1
ATOM 2409 C C . ILE A 1 303 ? -14.012 -3.592 24.326 1.00 96.69 303 ILE A C 1
ATOM 2411 O O . ILE A 1 303 ? -14.954 -3.886 23.584 1.00 96.69 303 ILE A O 1
ATOM 2415 N N . PRO A 1 304 ? -13.329 -4.537 24.998 1.00 96.81 304 PRO A N 1
ATOM 2416 C CA . PRO A 1 304 ? -13.680 -5.949 24.901 1.00 96.81 304 PRO A CA 1
ATOM 2417 C C . PRO A 1 304 ? -14.953 -6.251 25.693 1.00 96.81 304 PRO A C 1
ATOM 2419 O O . PRO A 1 304 ? -15.039 -5.952 26.882 1.00 96.81 304 PRO A O 1
ATOM 2422 N N . MET A 1 305 ? -15.911 -6.920 25.058 1.00 96.81 305 MET A N 1
ATOM 2423 C CA . MET A 1 305 ? -17.123 -7.420 25.708 1.00 96.81 305 MET A CA 1
ATOM 2424 C C . MET A 1 305 ? -16.840 -8.769 26.374 1.00 96.81 305 MET A C 1
ATOM 2426 O O . MET A 1 305 ? -17.133 -9.830 25.827 1.00 96.81 305 MET A O 1
ATOM 2430 N N . VAL A 1 306 ? -16.209 -8.736 27.553 1.00 93.19 306 VAL A N 1
ATOM 2431 C CA . VAL A 1 306 ? -15.870 -9.947 28.330 1.00 93.19 306 VAL A CA 1
ATOM 2432 C C . VAL A 1 306 ? -16.979 -10.366 29.293 1.00 93.19 306 VAL A C 1
ATOM 2434 O O . VAL A 1 306 ? -17.048 -11.533 29.683 1.00 93.19 306 VAL A O 1
ATOM 2437 N N . ARG A 1 307 ? -17.860 -9.438 29.675 1.00 93.88 307 ARG A N 1
ATOM 2438 C CA . ARG A 1 307 ? -19.059 -9.697 30.481 1.00 93.88 307 ARG A CA 1
ATOM 2439 C C . ARG A 1 307 ? -20.313 -9.392 29.677 1.00 93.88 307 ARG A C 1
ATOM 2441 O O . ARG A 1 307 ? -20.282 -8.707 28.661 1.00 93.88 307 ARG A O 1
ATOM 2448 N N . ARG A 1 308 ? -21.461 -9.844 30.196 1.00 95.06 308 ARG A N 1
ATOM 2449 C CA . ARG A 1 308 ? -22.778 -9.540 29.613 1.00 95.06 308 ARG A CA 1
ATOM 2450 C C . ARG A 1 308 ? -23.039 -8.039 29.487 1.00 95.06 308 ARG A C 1
ATOM 2452 O O . ARG A 1 308 ? -23.691 -7.627 28.534 1.00 95.06 308 ARG A O 1
ATOM 2459 N N . CYS A 1 309 ? -22.546 -7.253 30.439 1.00 96.19 309 CYS A N 1
ATOM 2460 C CA . CYS A 1 309 ? -22.610 -5.803 30.399 1.00 96.19 309 CYS A CA 1
ATOM 2461 C C . CYS A 1 309 ? -21.261 -5.204 30.787 1.00 96.19 309 CYS A C 1
ATOM 2463 O O . CYS A 1 309 ? -20.638 -5.684 31.736 1.00 96.19 309 CYS A O 1
ATOM 2465 N N . GLU A 1 310 ? -20.883 -4.128 30.109 1.00 95.12 310 GLU A N 1
ATOM 2466 C CA . GLU A 1 310 ? -19.696 -3.328 30.399 1.00 95.12 310 GLU A CA 1
ATOM 2467 C C . GLU A 1 310 ? -20.102 -1.867 30.634 1.00 95.12 310 GLU A C 1
ATOM 2469 O O . GLU A 1 310 ? -21.042 -1.352 30.016 1.00 95.12 310 GLU A O 1
ATOM 2474 N N . ASP A 1 311 ? -19.409 -1.205 31.559 1.00 93.19 311 ASP A N 1
ATOM 2475 C CA . ASP A 1 311 ? -19.543 0.234 31.775 1.00 93.19 311 ASP A CA 1
ATOM 2476 C C . ASP A 1 311 ? -18.689 0.972 30.738 1.00 93.19 311 ASP A C 1
ATOM 2478 O O . ASP A 1 311 ? -17.487 0.725 30.618 1.00 93.19 311 ASP A O 1
ATOM 2482 N N . LEU A 1 312 ? -19.303 1.884 29.983 1.00 91.88 312 LEU A N 1
ATOM 2483 C CA . LEU A 1 312 ? -18.569 2.726 29.049 1.00 91.88 312 LEU A CA 1
ATOM 2484 C C . LEU A 1 312 ? -17.789 3.796 29.824 1.00 91.88 312 LEU A C 1
ATOM 2486 O O . LEU A 1 312 ? -18.375 4.482 30.672 1.00 91.88 312 LEU A O 1
ATOM 2490 N N . PRO A 1 313 ? -16.492 3.994 29.524 1.00 87.06 313 PRO A N 1
ATOM 2491 C CA . PRO A 1 313 ? -15.780 5.158 30.024 1.00 87.06 313 PRO A CA 1
ATOM 2492 C C . PRO A 1 313 ? -16.426 6.439 29.466 1.00 87.06 313 PRO A C 1
ATOM 2494 O O . PRO A 1 313 ? -17.118 6.383 28.445 1.00 87.06 313 PRO A O 1
ATOM 2497 N N . PRO A 1 314 ? -16.205 7.608 30.094 1.00 85.81 314 PRO A N 1
ATOM 2498 C CA . PRO A 1 314 ? -16.604 8.883 29.509 1.00 85.81 314 PRO A CA 1
ATOM 2499 C C . PRO A 1 314 ? -16.052 9.009 28.082 1.00 85.81 314 PRO A C 1
ATOM 2501 O O . PRO A 1 314 ? -14.837 8.986 27.887 1.00 85.81 314 PRO A O 1
ATOM 2504 N N . ILE A 1 315 ? -16.947 9.100 27.096 1.00 85.69 315 ILE A N 1
ATOM 2505 C CA . ILE A 1 315 ? -16.581 9.195 25.681 1.00 85.69 315 ILE A CA 1
ATOM 2506 C C . ILE A 1 315 ? -16.412 10.672 25.329 1.00 85.69 315 ILE A C 1
ATOM 2508 O O . ILE A 1 315 ? -17.358 11.455 25.429 1.00 85.69 315 ILE A O 1
ATOM 2512 N N . ASP A 1 316 ? -15.205 11.051 24.919 1.00 88.12 316 ASP A N 1
ATOM 2513 C CA . ASP A 1 316 ? -14.969 12.341 24.273 1.00 88.12 316 ASP A CA 1
ATOM 2514 C C . ASP A 1 316 ? -15.641 12.325 22.883 1.00 88.12 316 ASP A C 1
ATOM 2516 O O . ASP A 1 316 ? -15.432 11.363 22.141 1.00 88.12 316 ASP A O 1
ATOM 2520 N N . PRO A 1 317 ? -16.415 13.354 22.486 1.00 85.94 317 PRO A N 1
ATOM 2521 C CA . PRO A 1 317 ? -17.011 13.438 21.150 1.00 85.94 317 PRO A CA 1
ATOM 2522 C C . PRO A 1 317 ? -16.021 13.269 19.985 1.00 85.94 317 PRO A C 1
ATOM 2524 O O . PRO A 1 317 ? -16.431 12.897 18.887 1.00 85.94 317 PRO A O 1
ATOM 2527 N N . ALA A 1 318 ? -14.731 13.543 20.199 1.00 89.56 318 ALA A N 1
ATOM 2528 C CA . ALA A 1 318 ? -13.680 13.333 19.208 1.00 89.56 318 ALA A CA 1
ATOM 2529 C C . ALA A 1 318 ? -13.211 11.868 19.101 1.00 89.56 318 ALA A C 1
ATOM 2531 O O . ALA A 1 318 ? -12.483 11.533 18.165 1.00 89.56 318 ALA A O 1
ATOM 2532 N N . GLN A 1 319 ? -13.585 10.997 20.040 1.00 92.69 319 GLN A N 1
ATOM 2533 C CA . GLN A 1 319 ? -13.185 9.593 20.073 1.00 92.69 319 GLN A CA 1
ATOM 2534 C C . GLN A 1 319 ? -14.186 8.693 19.348 1.00 92.69 319 GLN A C 1
ATOM 2536 O O . GLN A 1 319 ? -15.391 8.929 19.330 1.00 92.69 319 GLN A O 1
ATOM 2541 N N . THR A 1 320 ? -13.675 7.607 18.774 1.00 94.94 320 THR A N 1
ATOM 2542 C CA . THR A 1 320 ? -14.501 6.511 18.264 1.00 94.94 320 THR A CA 1
ATOM 2543 C C . THR A 1 320 ? -14.439 5.351 19.242 1.00 94.94 320 THR A C 1
ATOM 2545 O O . THR A 1 320 ? -13.354 4.948 19.650 1.00 94.94 320 THR A O 1
ATOM 2548 N N . VAL A 1 321 ? -15.594 4.798 19.613 1.00 95.69 321 VAL A N 1
ATOM 2549 C CA . VAL A 1 321 ? -15.668 3.603 20.458 1.00 95.69 321 VAL A CA 1
ATOM 2550 C C . VAL A 1 321 ? -16.112 2.416 19.624 1.00 95.69 321 VAL A C 1
ATOM 2552 O O . VAL A 1 321 ? -17.149 2.469 18.962 1.00 95.69 321 VAL A O 1
ATOM 2555 N N . VAL A 1 322 ? -15.324 1.347 19.674 1.00 96.81 322 VAL A N 1
ATOM 2556 C CA . VAL A 1 322 ? -15.646 0.064 19.052 1.00 96.81 322 VAL A CA 1
ATOM 2557 C C . VAL A 1 322 ? -15.679 -0.996 20.141 1.00 96.81 322 VAL A C 1
ATOM 2559 O O . VAL A 1 322 ? -14.714 -1.183 20.882 1.00 96.81 322 VAL A O 1
ATOM 2562 N N . LEU A 1 323 ? -16.807 -1.684 20.246 1.00 97.12 323 LEU A N 1
ATOM 2563 C CA . LEU A 1 323 ? -16.925 -2.905 21.026 1.00 97.12 323 LEU A CA 1
ATOM 2564 C C . LEU A 1 323 ? -16.393 -4.070 20.200 1.00 97.12 323 LEU A C 1
ATOM 2566 O O . LEU A 1 323 ? -16.613 -4.115 18.992 1.00 97.12 323 LEU A O 1
ATOM 2570 N N . TRP A 1 324 ? -15.734 -5.024 20.846 1.00 96.81 324 TRP A N 1
ATOM 2571 C CA . TRP A 1 324 ? -15.234 -6.222 20.172 1.00 96.81 324 TRP A CA 1
ATOM 2572 C C . TRP A 1 324 ? -15.364 -7.468 21.044 1.00 96.81 324 TRP A C 1
ATOM 2574 O O . TRP A 1 324 ? -15.727 -7.383 22.219 1.00 96.81 324 TRP A O 1
ATOM 2584 N N . ARG A 1 325 ? -15.051 -8.633 20.458 1.00 95.94 325 ARG A N 1
ATOM 2585 C CA . ARG A 1 325 ? -15.295 -9.974 21.029 1.00 95.94 325 ARG A CA 1
ATOM 2586 C C . ARG A 1 325 ? -16.778 -10.319 21.177 1.00 95.94 325 ARG A C 1
ATOM 2588 O O . ARG A 1 325 ? -17.142 -11.162 21.992 1.00 95.94 325 ARG A O 1
ATOM 2595 N N . LEU A 1 326 ? -17.620 -9.680 20.376 1.00 96.44 326 LEU A N 1
ATOM 2596 C CA . LEU A 1 326 ? -19.017 -10.054 20.228 1.00 96.44 326 LEU A CA 1
ATOM 2597 C C . LEU A 1 326 ? -19.122 -11.273 19.301 1.00 96.44 326 LEU A C 1
ATOM 2599 O O . LEU A 1 326 ? -18.246 -11.507 18.469 1.00 96.44 326 LEU A O 1
ATOM 2603 N N . LEU A 1 327 ? -20.196 -12.054 19.426 1.00 95.88 327 LEU A N 1
ATOM 2604 C CA . LEU A 1 327 ? -20.525 -13.031 18.386 1.00 95.88 327 LEU A CA 1
ATOM 2605 C C . LEU A 1 327 ? -20.966 -12.283 17.114 1.00 95.88 327 LEU A C 1
ATOM 2607 O O . LEU A 1 327 ? -21.560 -11.207 17.232 1.00 95.88 327 LEU A O 1
ATOM 2611 N N . PRO A 1 328 ? -20.725 -12.825 15.907 1.00 95.81 328 PRO A N 1
ATOM 2612 C CA . PRO A 1 328 ? -21.250 -12.233 14.681 1.00 95.81 328 PRO A CA 1
ATOM 2613 C C . PRO A 1 328 ? -22.767 -12.021 14.769 1.00 95.81 328 PRO A C 1
ATOM 2615 O O . PRO A 1 328 ? -23.503 -12.943 15.122 1.00 95.81 328 PRO A O 1
ATOM 2618 N N . GLY A 1 329 ? -23.239 -10.802 14.491 1.00 95.94 329 GLY A N 1
ATOM 2619 C CA . GLY A 1 329 ? -24.658 -10.445 14.604 1.00 95.94 329 GLY A CA 1
ATOM 2620 C C . GLY A 1 329 ? -25.194 -10.307 16.036 1.00 95.94 329 GLY A C 1
ATOM 2621 O O . GLY A 1 329 ? -26.394 -10.090 16.210 1.00 95.94 329 GLY A O 1
ATOM 2622 N N . GLN A 1 330 ? -24.351 -10.414 17.071 1.00 97.19 330 GLN A N 1
ATOM 2623 C CA . GLN A 1 330 ? -24.768 -10.250 18.465 1.00 97.19 330 GLN A CA 1
ATOM 2624 C C . GLN A 1 330 ? -25.386 -8.869 18.670 1.00 97.19 330 GLN A C 1
ATOM 2626 O O . GLN A 1 330 ? -24.727 -7.844 18.489 1.00 97.19 330 GLN A O 1
ATOM 2631 N N . SER A 1 331 ? -26.646 -8.851 19.102 1.00 97.38 331 SER A N 1
ATOM 2632 C CA . SER A 1 331 ? -27.330 -7.614 19.460 1.00 97.38 331 SER A CA 1
ATOM 2633 C C . SER A 1 331 ? -26.773 -7.068 20.774 1.00 97.38 331 SER A C 1
ATOM 2635 O O . SER A 1 331 ? -26.613 -7.797 21.761 1.00 97.38 331 SER A O 1
ATOM 2637 N N . VAL A 1 332 ? -26.491 -5.771 20.775 1.00 97.38 332 VAL A N 1
ATOM 2638 C CA . VAL A 1 332 ? -26.019 -4.988 21.909 1.00 97.38 332 VAL A CA 1
ATOM 2639 C C . VAL A 1 332 ? -26.971 -3.822 22.114 1.00 97.38 332 VAL A C 1
ATOM 2641 O O . VAL A 1 332 ? -27.373 -3.146 21.169 1.00 97.38 332 VAL A O 1
ATOM 2644 N N . THR A 1 333 ? -27.333 -3.580 23.368 1.00 96.94 333 THR A N 1
ATOM 2645 C CA . THR A 1 333 ? -28.186 -2.469 23.782 1.00 96.94 333 THR A CA 1
ATOM 2646 C C . THR A 1 333 ? -27.387 -1.445 24.568 1.00 96.94 333 THR A C 1
ATOM 2648 O O . THR A 1 333 ? -26.557 -1.799 25.408 1.00 96.94 333 THR A O 1
ATOM 2651 N N . TYR A 1 334 ? -27.639 -0.169 24.296 1.00 95.31 334 TYR A N 1
ATOM 2652 C CA . TYR A 1 334 ? -26.993 0.945 24.985 1.00 95.31 334 TYR A CA 1
ATOM 2653 C C . TYR A 1 334 ? -27.895 2.182 24.997 1.00 95.31 334 TYR A C 1
ATOM 2655 O O . TYR A 1 334 ? -28.977 2.179 24.414 1.00 95.31 334 TYR A O 1
ATOM 2663 N N . SER A 1 335 ? -27.492 3.232 25.709 1.00 92.12 335 SER A N 1
ATOM 2664 C CA . SER A 1 335 ? -28.256 4.478 25.814 1.00 92.12 335 SER A CA 1
ATOM 2665 C C . SER A 1 335 ? -27.421 5.658 25.337 1.00 92.12 335 SER A C 1
ATOM 2667 O O . SER A 1 335 ? -26.238 5.742 25.654 1.00 92.12 335 SER A O 1
ATOM 2669 N N . ASP A 1 336 ? -28.040 6.607 24.638 1.00 90.56 336 ASP A N 1
ATOM 2670 C CA . ASP A 1 336 ? -27.469 7.949 24.436 1.00 90.56 336 ASP A CA 1
ATOM 2671 C C . ASP A 1 336 ? -27.932 8.938 25.528 1.00 90.56 336 ASP A C 1
ATOM 2673 O O . ASP A 1 336 ? -27.730 10.152 25.452 1.00 90.56 336 ASP A O 1
ATOM 2677 N N . GLY A 1 337 ? -28.592 8.409 26.566 1.00 86.75 337 GLY A N 1
ATOM 2678 C CA . GLY A 1 337 ? -29.238 9.073 27.701 1.00 86.75 337 GLY A CA 1
ATOM 2679 C C . GLY A 1 337 ? -30.520 9.846 27.389 1.00 86.75 337 GLY A C 1
ATOM 2680 O O . GLY A 1 337 ? -31.078 10.453 28.299 1.00 86.75 337 GLY A O 1
ATOM 2681 N N . LYS A 1 338 ? -31.008 9.807 26.148 1.00 89.50 338 LYS A N 1
ATOM 2682 C CA . LYS A 1 338 ? -32.391 10.155 25.790 1.00 89.50 338 LYS A CA 1
ATOM 2683 C C . LYS A 1 338 ? -33.165 8.910 25.369 1.00 89.50 338 LYS A C 1
ATOM 2685 O O . LYS A 1 338 ? -34.307 8.732 25.780 1.00 89.50 338 LYS A O 1
ATOM 2690 N N . GLN A 1 339 ? -32.541 8.054 24.567 1.00 92.94 339 GLN A N 1
ATOM 2691 C CA . GLN A 1 339 ? -33.136 6.865 23.977 1.00 92.94 339 GLN A CA 1
ATOM 2692 C C . GLN A 1 339 ? -32.234 5.647 24.172 1.00 92.94 339 GLN A C 1
ATOM 2694 O O . GLN A 1 339 ? -31.016 5.754 24.333 1.00 92.94 339 GLN A O 1
ATOM 2699 N N . ARG A 1 340 ? -32.870 4.471 24.182 1.00 93.56 340 ARG A N 1
ATOM 2700 C CA . ARG A 1 340 ? -32.173 3.188 24.109 1.00 93.56 340 ARG A CA 1
ATOM 2701 C C . ARG A 1 340 ? -32.022 2.794 22.649 1.00 93.56 340 ARG A C 1
ATOM 2703 O O . ARG A 1 340 ? -33.002 2.812 21.910 1.00 93.56 340 ARG A O 1
ATOM 2710 N N . HIS A 1 341 ? -30.817 2.385 22.293 1.00 94.75 341 HIS A N 1
ATOM 2711 C CA . HIS A 1 341 ? -30.444 1.884 20.980 1.00 94.75 341 HIS A CA 1
ATOM 2712 C C . HIS A 1 341 ? -30.173 0.386 21.067 1.00 94.75 341 HIS A C 1
ATOM 2714 O O . HIS A 1 341 ? -29.759 -0.118 22.116 1.00 94.75 341 HIS A O 1
ATOM 2720 N N . SER A 1 342 ? -30.422 -0.323 19.969 1.00 95.62 342 SER A N 1
ATOM 2721 C CA . SER A 1 342 ? -30.037 -1.719 19.801 1.00 95.62 342 SER A CA 1
ATOM 2722 C C . SER A 1 342 ? -29.411 -1.890 18.430 1.00 95.62 342 SER A C 1
ATOM 2724 O O . SER A 1 342 ? -30.045 -1.600 17.419 1.00 95.62 342 SER A O 1
ATOM 2726 N N . GLU A 1 343 ? -28.165 -2.342 18.411 1.00 95.81 343 GLU A N 1
ATOM 2727 C CA . GLU A 1 343 ? -27.380 -2.536 17.195 1.00 95.81 343 GLU A CA 1
ATOM 2728 C C . GLU A 1 343 ? -26.733 -3.919 17.222 1.00 95.81 343 GLU A C 1
ATOM 2730 O O . GLU A 1 343 ? -26.536 -4.497 18.292 1.00 95.81 343 GLU A O 1
ATOM 2735 N N . ALA A 1 344 ? -26.437 -4.472 16.050 1.00 96.38 344 ALA A N 1
ATOM 2736 C CA . ALA A 1 344 ? -25.830 -5.790 15.915 1.00 96.38 344 ALA A CA 1
ATOM 2737 C C . ALA A 1 344 ? -24.350 -5.666 15.547 1.00 96.38 344 ALA A C 1
ATOM 2739 O O . ALA A 1 344 ? -23.987 -4.827 14.723 1.00 96.38 344 ALA A O 1
ATOM 2740 N N . ALA A 1 345 ? -23.513 -6.518 16.139 1.00 96.50 345 ALA A N 1
ATOM 2741 C CA . ALA A 1 345 ? -22.121 -6.651 15.734 1.00 96.50 345 ALA A CA 1
ATOM 2742 C C . ALA A 1 345 ? -22.004 -7.112 14.275 1.00 96.50 345 ALA A C 1
ATOM 2744 O O . ALA A 1 345 ? -22.839 -7.878 13.785 1.00 96.50 345 ALA A O 1
ATOM 2745 N N . ASP A 1 346 ? -20.944 -6.680 13.603 1.00 96.31 346 ASP A N 1
ATOM 2746 C CA . ASP A 1 346 ? -20.617 -7.112 12.251 1.00 96.31 346 ASP A CA 1
ATOM 2747 C C . ASP A 1 346 ? -20.173 -8.590 12.197 1.00 96.31 346 ASP A C 1
ATOM 2749 O O . ASP A 1 346 ? -20.178 -9.322 13.193 1.00 96.31 346 ASP A O 1
ATOM 2753 N N . ALA A 1 347 ? -19.773 -9.049 11.009 1.00 94.75 347 ALA A N 1
ATOM 2754 C CA . ALA A 1 347 ? -19.312 -10.420 10.806 1.00 94.75 347 ALA A CA 1
ATOM 2755 C C . ALA A 1 347 ? -18.005 -10.759 11.556 1.00 94.75 347 ALA A C 1
ATOM 2757 O O . ALA A 1 347 ? -17.720 -11.937 11.768 1.00 94.75 347 ALA A O 1
ATOM 2758 N N . ALA A 1 348 ? -17.216 -9.756 11.950 1.00 95.38 348 ALA A N 1
ATOM 2759 C CA . ALA A 1 348 ? -15.989 -9.908 12.729 1.00 95.38 348 ALA A CA 1
ATOM 2760 C C . ALA A 1 348 ? -16.225 -9.781 14.247 1.00 95.38 348 ALA A C 1
ATOM 2762 O O . ALA A 1 348 ? -15.281 -9.909 15.030 1.00 95.38 348 ALA A O 1
ATOM 2763 N N . GLY A 1 349 ? -17.468 -9.552 14.683 1.00 96.19 349 GLY A N 1
ATOM 2764 C CA . GLY A 1 349 ? -17.786 -9.347 16.093 1.00 96.19 349 GLY A CA 1
ATOM 2765 C C . GLY A 1 349 ? -17.368 -7.968 16.609 1.00 96.19 349 GLY A C 1
ATOM 2766 O O . GLY A 1 349 ? -17.062 -7.831 17.800 1.00 96.19 349 GLY A O 1
ATOM 2767 N N . LEU A 1 350 ? -17.327 -6.967 15.726 1.00 97.25 350 LEU A N 1
ATOM 2768 C CA . LEU A 1 350 ? -17.070 -5.562 16.026 1.00 97.25 350 LEU A CA 1
ATOM 2769 C C . LEU A 1 350 ? -18.375 -4.760 15.975 1.00 97.25 350 LEU A C 1
ATOM 2771 O O . LEU A 1 350 ? -19.253 -5.009 15.152 1.00 97.25 350 LEU A O 1
ATOM 2775 N N . LEU A 1 351 ? -18.508 -3.768 16.851 1.00 96.25 351 LEU A N 1
ATOM 2776 C CA . LEU A 1 351 ? -19.623 -2.823 16.821 1.00 96.25 351 LEU A CA 1
ATOM 2777 C C . LEU A 1 351 ? -19.128 -1.417 17.141 1.00 96.25 351 LEU A C 1
ATOM 2779 O O . LEU A 1 351 ? -18.715 -1.134 18.266 1.00 96.25 351 LEU A O 1
ATOM 2783 N N . ARG A 1 352 ? -19.201 -0.516 16.160 1.00 95.56 352 ARG A N 1
ATOM 2784 C CA . ARG A 1 352 ? -18.942 0.909 16.374 1.00 95.56 352 ARG A CA 1
ATOM 2785 C C . ARG A 1 352 ? -20.155 1.552 17.036 1.00 95.56 352 ARG A C 1
ATOM 2787 O O . ARG A 1 352 ? -21.233 1.543 16.462 1.00 95.56 352 ARG A O 1
ATOM 2794 N N . LEU A 1 353 ? -19.959 2.151 18.206 1.00 94.19 353 LEU A N 1
ATOM 2795 C CA . LEU A 1 353 ? -21.016 2.875 18.910 1.00 94.19 353 LEU A CA 1
ATOM 2796 C C . LEU A 1 353 ? -21.178 4.301 18.376 1.00 94.19 353 LEU A C 1
ATOM 2798 O O . LEU A 1 353 ? -20.225 4.909 17.877 1.00 94.19 353 LEU A O 1
ATOM 2802 N N . SER A 1 354 ? -22.376 4.867 18.546 1.00 90.25 354 SER A N 1
ATOM 2803 C CA . SER A 1 354 ? -22.590 6.299 18.324 1.00 90.25 354 SER A CA 1
ATOM 2804 C C . SER A 1 354 ? -21.763 7.148 19.299 1.00 90.25 354 SER A C 1
ATOM 2806 O O . SER A 1 354 ? -21.551 6.777 20.454 1.00 90.25 354 SER A O 1
ATOM 2808 N N . ALA A 1 355 ? -21.330 8.332 18.854 1.00 88.06 355 ALA A N 1
ATOM 2809 C CA . ALA A 1 355 ? -20.524 9.253 19.669 1.00 88.06 355 ALA A CA 1
ATOM 2810 C C . ALA A 1 355 ? -21.246 9.744 20.942 1.00 88.06 355 ALA A C 1
ATOM 2812 O O . ALA A 1 355 ? -20.613 10.245 21.865 1.00 88.06 355 ALA A O 1
ATOM 2813 N N . SER A 1 356 ? -22.573 9.604 21.001 1.00 89.31 356 SER A N 1
ATOM 2814 C CA . SER A 1 356 ? -23.402 9.958 22.155 1.00 89.31 356 SER A CA 1
ATOM 2815 C C . SER A 1 356 ? -23.651 8.802 23.129 1.00 89.31 356 SER A C 1
ATOM 2817 O O . SER A 1 356 ? -24.351 9.005 24.123 1.00 89.31 356 SER A O 1
ATOM 2819 N N . ALA A 1 357 ? -23.133 7.599 22.853 1.00 92.12 357 ALA A N 1
ATOM 2820 C CA . ALA A 1 357 ? -23.300 6.440 23.723 1.00 92.12 357 ALA A CA 1
ATOM 2821 C C . ALA A 1 357 ? -22.758 6.719 25.136 1.00 92.12 357 ALA A C 1
ATOM 2823 O O . ALA A 1 357 ? -21.698 7.314 25.313 1.00 92.12 357 ALA A O 1
ATOM 2824 N N . ARG A 1 358 ? -23.492 6.305 26.171 1.00 92.12 358 ARG A N 1
ATOM 2825 C CA . ARG A 1 358 ? -23.088 6.499 27.570 1.00 92.12 358 ARG A CA 1
ATOM 2826 C C . ARG A 1 358 ? -23.709 5.475 28.509 1.00 92.12 358 ARG A C 1
ATOM 2828 O O . ARG A 1 358 ? -24.763 4.901 28.239 1.00 92.12 358 ARG A O 1
ATOM 2835 N N . GLY A 1 359 ? -23.076 5.307 29.667 1.00 92.50 359 GLY A N 1
ATOM 2836 C CA . GLY A 1 359 ? -23.536 4.396 30.712 1.00 92.50 359 GLY A CA 1
ATOM 2837 C C . GLY A 1 359 ? -23.188 2.945 30.394 1.00 92.50 359 GLY A C 1
ATOM 2838 O O . GLY A 1 359 ? -22.064 2.656 30.001 1.00 92.50 359 GLY A O 1
ATOM 2839 N N . LYS A 1 360 ? -24.143 2.032 30.587 1.00 94.19 360 LYS A N 1
ATOM 2840 C CA . LYS A 1 360 ? -23.931 0.596 30.378 1.00 94.19 360 LYS A CA 1
ATOM 2841 C C . LYS A 1 360 ? -24.287 0.159 28.966 1.00 94.19 360 LYS A C 1
ATOM 2843 O O . LYS A 1 360 ? -25.336 0.523 28.436 1.00 94.19 360 LYS A O 1
ATOM 2848 N N . VAL A 1 361 ? -23.429 -0.691 28.425 1.00 96.12 361 VAL A N 1
ATOM 2849 C CA . VAL A 1 361 ? -23.625 -1.462 27.200 1.00 96.12 361 VAL A CA 1
ATOM 2850 C C . VAL A 1 361 ? -23.882 -2.909 27.606 1.00 96.12 361 VAL A C 1
ATOM 2852 O O . VAL A 1 361 ? -23.141 -3.445 28.427 1.00 96.12 361 VAL A O 1
ATOM 2855 N N . CYS A 1 362 ? -24.916 -3.547 27.061 1.00 97.06 362 CYS A N 1
ATOM 2856 C CA . CYS A 1 362 ? -25.285 -4.920 27.410 1.00 97.06 362 CYS A CA 1
ATOM 2857 C C . CYS A 1 362 ? -25.602 -5.761 26.173 1.00 97.06 362 CYS A C 1
ATOM 2859 O O . CYS A 1 362 ? -26.373 -5.333 25.315 1.00 97.06 362 CYS A O 1
ATOM 2861 N N . MET A 1 363 ? -25.083 -6.988 26.121 1.00 96.75 363 MET A N 1
ATOM 2862 C CA . MET A 1 363 ? -25.498 -7.984 25.132 1.00 96.75 363 MET A CA 1
ATOM 2863 C C . MET A 1 363 ? -26.949 -8.407 25.387 1.00 96.75 363 MET A C 1
ATOM 2865 O O . MET A 1 363 ? -27.319 -8.766 26.515 1.00 96.75 363 MET A O 1
ATOM 2869 N N . SER A 1 364 ? -27.762 -8.369 24.335 1.00 89.38 364 SER A N 1
ATOM 2870 C CA . SER A 1 364 ? -29.105 -8.944 24.332 1.00 89.38 364 SER A CA 1
ATOM 2871 C C . SER A 1 364 ? -29.003 -10.459 24.518 1.00 89.38 364 SER A C 1
ATOM 2873 O O . SER A 1 364 ? -28.126 -11.097 23.935 1.00 89.38 364 SER A O 1
ATOM 2875 N N . SER A 1 365 ? -29.854 -11.009 25.388 1.00 72.44 365 SER A N 1
ATOM 2876 C CA . SER A 1 365 ? -29.960 -12.461 25.623 1.00 72.44 365 SER A CA 1
ATOM 2877 C C . SER A 1 365 ? -30.503 -13.217 24.430 1.00 72.44 365 SER A C 1
ATOM 2879 O O . SER A 1 365 ? -31.375 -12.631 23.749 1.00 72.44 365 SER A O 1
#

Foldseek 3Di:
DDDDDDDDPDPPPDDDPPPPPPDDQQLALCDPVLLVVLLVCVVVVPLLNVLLVCQLVPPCPDPQQLQSLLLCCLNPVPPVSLVVSLVVQLPDDDDPVRNSNSCNSSVVVDDPVSVVSGDDDDDPPPPPPLVVCVVVVCLLPLVSLQVSLSVQSRVCVVVVDRPCVVPVVCLLCSLVCLQLSDALVCLQPNDLSSLLSLLSSCVSPVPRPSSQQSLLSSVDPSNQDSHDPNSSSCSSRRDPPRHHDHNQPPQQWDADPQGWIWAWQGNHSLTWTWIFHLVGIDIGNDDPCPQPAFDDGRQETEGECPDQKDFDDPQDLSHKYKYAPAAAQFWKWFDLPVDIDIDGAHSRRIDIDDSSTHTMIGTDD

Radius of gyration: 25.81 Å; chains: 1; bounding box: 61×72×69 Å

pLDDT: mean 88.62, std 17.38, range [24.05, 98.62]

Secondary structure (DSSP, 8-state):
----PPP--------SSSSSTTTS----S--HHHHHHHHHHHHTT-HHHHHHHHHHHH-TT-TTHHHHHHHHHHHH--HHHHHHHHHHHTTSPPPTTTHHHHHHHTTTT--HHHHHHSPPPPPPPPSSSHHHHHHTTGGGSHHHHHHHHHHHHHHHHHH---GGGGSHHHHHHHHHHHHHHS-HHHHHS--HHHHHHHHHHHHH-TTSHHHHHHHHHHTSTTT---SSTTHHHHHHH--TTS----GGGS-SEEE-TTS-EEEESSSSTT--EEEEETTEEEEES--TTGGGS-EEETTEEEEE--SSEEEPPPPPTT-EEEEESPPTT-EEEEE-SSSEEEEE--TTS-EEPPTT-EEEEEE--